Protein AF-Q7RC25-F1 (afdb_monomer_lite)

Sequence (190 aa):
MDIDIKVISKFYDAFNNLCKMYNELSKVKSKSEEYLKYVNNFVDNYNALFNDTNANLFKQVLSAASYDYNYIKNRSNVESIRKDFPELITEKKIQISLSSDRTQTLSSSDIPVSGSKDKISTSETDVSDSDSTSPNSSILNKLLSIPLTFFATIILLGIAYKCSLFEFRKQSQKQYLREKIKNIKKRMNH

Secondary structure (DSSP, 8-state):
----HHHHHHHHHHHHHHHHHHHTGGGTTT-HHHHHHHHHHHHHHHHHHHHH---HHHHHHHHHHHHHHHHHHHH-S-HHHHHHSPPPP-GGGTTSSS--------------------------------------TTHHHHHHHHHHHHHHHHHHHHHHHHHHHHHHHHHHHHHHHHHHHHHHHHHT--

pLDDT: mean 70.94, std 24.36, range [20.33, 96.75]

Radius of gyration: 30.11 Å; chains: 1; bounding box: 48×82×99 Å

Structure (mmCIF, N/CA/C/O backbone):
data_AF-Q7RC25-F1
#
_entry.id   AF-Q7RC25-F1
#
loop_
_atom_site.group_PDB
_atom_site.id
_atom_site.type_symbol
_atom_site.label_atom_id
_atom_site.label_alt_id
_atom_site.label_comp_id
_atom_site.label_asym_id
_atom_site.label_entity_id
_atom_site.label_seq_id
_atom_site.pdbx_PDB_ins_code
_atom_site.Cartn_x
_atom_site.Cartn_y
_atom_site.Cartn_z
_atom_site.occupancy
_atom_site.B_iso_or_equiv
_atom_site.auth_seq_id
_atom_site.auth_comp_id
_atom_site.auth_asym_id
_atom_site.auth_atom_id
_atom_site.pdbx_PDB_model_num
ATOM 1 N N . MET A 1 1 ? 17.026 -5.934 -13.585 1.00 56.91 1 MET A N 1
ATOM 2 C CA . MET A 1 1 ? 15.766 -6.533 -13.111 1.00 56.91 1 MET A CA 1
ATOM 3 C C . MET A 1 1 ? 14.655 -5.774 -13.795 1.00 56.91 1 MET A C 1
ATOM 5 O O . MET A 1 1 ? 14.622 -4.560 -13.635 1.00 56.91 1 MET A O 1
ATOM 9 N N . ASP A 1 2 ? 13.847 -6.452 -14.600 1.00 63.53 2 ASP A N 1
ATOM 10 C CA . ASP A 1 2 ? 12.629 -5.859 -15.150 1.00 63.53 2 ASP A CA 1
ATOM 11 C C . ASP A 1 2 ? 11.464 -6.171 -14.200 1.00 63.53 2 ASP A C 1
ATOM 13 O O . ASP A 1 2 ? 11.478 -7.211 -13.534 1.00 63.53 2 ASP A O 1
ATOM 17 N N . ILE A 1 3 ? 10.522 -5.244 -14.061 1.00 74.94 3 ILE A N 1
ATOM 18 C CA . ILE A 1 3 ? 9.415 -5.318 -13.098 1.00 74.94 3 ILE A CA 1
ATOM 19 C C . ILE A 1 3 ? 8.165 -4.834 -13.828 1.00 74.94 3 ILE A C 1
ATOM 21 O O . ILE A 1 3 ? 8.142 -3.697 -14.297 1.00 74.94 3 ILE A O 1
ATOM 25 N N . ASP A 1 4 ? 7.123 -5.671 -13.897 1.00 81.75 4 ASP A N 1
ATOM 26 C CA . ASP A 1 4 ? 5.856 -5.284 -14.527 1.00 81.75 4 ASP A CA 1
ATOM 27 C C . ASP A 1 4 ? 5.323 -3.998 -13.874 1.00 81.75 4 ASP A C 1
ATOM 29 O O . ASP A 1 4 ? 5.161 -3.904 -12.653 1.00 81.75 4 ASP A O 1
ATOM 33 N N . ILE A 1 5 ? 5.024 -3.001 -14.707 1.00 85.50 5 ILE A N 1
ATOM 34 C CA . ILE A 1 5 ? 4.431 -1.725 -14.307 1.00 85.50 5 ILE A CA 1
ATOM 35 C C . ILE A 1 5 ? 3.140 -1.906 -13.488 1.00 85.50 5 ILE A C 1
ATOM 37 O O . ILE A 1 5 ? 2.850 -1.080 -12.625 1.00 85.50 5 ILE A O 1
ATOM 41 N N . LYS A 1 6 ? 2.406 -3.013 -13.673 1.00 85.88 6 LYS A N 1
ATOM 42 C CA . LYS A 1 6 ? 1.248 -3.390 -12.845 1.00 85.88 6 LYS A CA 1
ATOM 43 C C . LYS A 1 6 ? 1.638 -3.699 -11.397 1.00 85.88 6 LYS A C 1
ATOM 45 O O . LYS A 1 6 ? 0.943 -3.262 -10.484 1.00 85.88 6 LYS A O 1
ATOM 50 N N . VAL A 1 7 ? 2.750 -4.407 -11.181 1.00 84.69 7 VAL A N 1
ATOM 51 C CA . VAL A 1 7 ? 3.297 -4.698 -9.841 1.00 84.69 7 VAL A CA 1
ATOM 52 C C . VAL A 1 7 ? 3.785 -3.401 -9.193 1.00 84.69 7 VAL A C 1
ATOM 54 O O . VAL A 1 7 ? 3.506 -3.160 -8.021 1.00 84.69 7 VAL A O 1
ATOM 57 N N . ILE A 1 8 ? 4.423 -2.511 -9.965 1.00 85.25 8 ILE A N 1
ATOM 58 C CA . ILE A 1 8 ? 4.818 -1.176 -9.484 1.00 85.25 8 ILE A CA 1
ATOM 59 C C . ILE A 1 8 ? 3.587 -0.343 -9.083 1.00 85.25 8 ILE A C 1
ATOM 61 O O . ILE A 1 8 ? 3.615 0.287 -8.027 1.00 85.25 8 ILE A O 1
ATOM 65 N N . SER A 1 9 ? 2.503 -0.365 -9.871 1.00 88.06 9 SER A N 1
ATOM 66 C CA . SER A 1 9 ? 1.259 0.350 -9.543 1.00 88.06 9 SER A CA 1
ATOM 67 C C . SER A 1 9 ? 0.625 -0.189 -8.263 1.00 88.06 9 SER A C 1
ATOM 69 O O . SER A 1 9 ? 0.477 0.571 -7.313 1.00 88.06 9 SER A O 1
ATOM 71 N N . LYS A 1 10 ? 0.363 -1.506 -8.180 1.00 89.81 10 LYS A N 1
ATOM 72 C CA . LYS A 1 10 ? -0.172 -2.153 -6.965 1.00 89.81 10 LYS A CA 1
ATOM 73 C C . LYS A 1 10 ? 0.666 -1.817 -5.725 1.00 89.81 10 LYS A C 1
ATOM 75 O O . LYS A 1 10 ? 0.115 -1.554 -4.658 1.00 89.81 10 LYS A O 1
ATOM 80 N N . PHE A 1 11 ? 1.997 -1.803 -5.856 1.00 88.88 11 PHE A N 1
ATOM 81 C CA . PHE A 1 11 ? 2.897 -1.431 -4.764 1.00 88.88 11 PHE A CA 1
ATOM 82 C C . PHE A 1 11 ? 2.773 0.044 -4.368 1.00 88.88 11 PHE A C 1
ATOM 84 O O . PHE A 1 11 ? 2.707 0.345 -3.177 1.00 88.88 11 PHE A O 1
ATOM 91 N N . TYR A 1 12 ? 2.700 0.957 -5.338 1.00 90.06 12 TYR A N 1
ATOM 92 C CA . TYR A 1 12 ? 2.463 2.374 -5.068 1.00 90.06 12 TYR A CA 1
ATOM 93 C C . TYR A 1 12 ? 1.109 2.600 -4.383 1.00 90.06 12 TYR A C 1
ATOM 95 O O . TYR A 1 12 ? 1.037 3.350 -3.410 1.00 90.06 12 TYR A O 1
ATOM 103 N N . ASP A 1 13 ? 0.058 1.910 -4.826 1.00 93.81 13 ASP A N 1
ATOM 104 C CA . ASP A 1 13 ? -1.278 1.990 -4.237 1.00 93.81 13 ASP A CA 1
ATOM 105 C C . ASP A 1 13 ? -1.305 1.439 -2.801 1.00 93.81 13 ASP A C 1
ATOM 107 O O . ASP A 1 13 ? -1.841 2.099 -1.905 1.00 93.81 13 ASP A O 1
ATOM 111 N N . ALA A 1 14 ? -0.650 0.304 -2.530 1.00 93.69 14 ALA A N 1
ATOM 112 C CA . ALA A 1 14 ? -0.450 -0.192 -1.165 1.00 93.69 14 ALA A CA 1
ATOM 113 C C . ALA A 1 14 ? 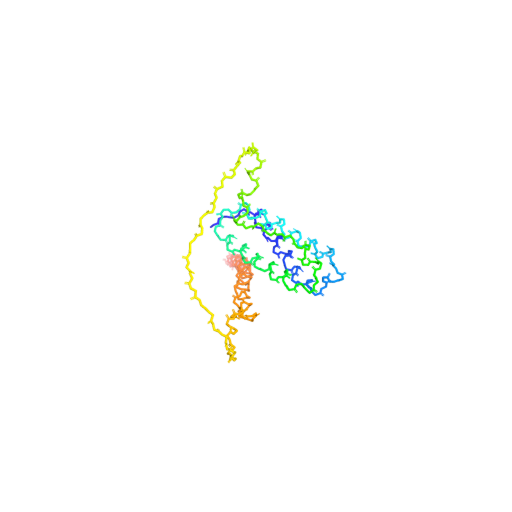0.304 0.837 -0.300 1.00 93.69 14 ALA A C 1
ATOM 115 O O . ALA A 1 14 ? -0.206 1.282 0.729 1.00 93.69 14 ALA A O 1
ATOM 116 N N . PHE A 1 15 ? 1.486 1.280 -0.738 1.00 92.00 15 PHE A N 1
ATOM 117 C CA . PHE A 1 15 ? 2.330 2.225 0.000 1.00 92.00 15 PHE A CA 1
ATOM 118 C C . PHE A 1 15 ? 1.615 3.557 0.292 1.00 92.00 15 PHE A C 1
ATOM 120 O O . PHE A 1 15 ? 1.671 4.063 1.410 1.00 92.00 15 PHE A O 1
ATOM 127 N N . ASN A 1 16 ? 0.860 4.090 -0.671 1.00 92.50 16 ASN A N 1
ATOM 128 C CA . ASN A 1 16 ? 0.055 5.303 -0.514 1.00 92.50 16 ASN A CA 1
ATOM 129 C C . ASN A 1 16 ? -1.030 5.144 0.570 1.00 92.50 16 ASN A C 1
ATOM 131 O O . ASN A 1 16 ? -1.232 6.046 1.384 1.00 92.50 16 ASN A O 1
ATOM 135 N N . ASN A 1 17 ? -1.707 3.990 0.633 1.00 96.56 17 ASN A N 1
ATOM 136 C CA . ASN A 1 17 ? -2.660 3.710 1.711 1.00 96.56 17 ASN A CA 1
ATOM 137 C C . ASN A 1 17 ? -1.954 3.546 3.073 1.00 96.56 17 ASN A C 1
ATOM 139 O O . ASN A 1 17 ? -2.435 4.102 4.059 1.00 96.56 17 ASN A O 1
ATOM 143 N N . LEU A 1 18 ? -0.774 2.913 3.128 1.00 94.25 18 LEU A N 1
ATOM 144 C CA . LEU A 1 18 ? 0.040 2.810 4.351 1.00 94.25 18 LEU A CA 1
ATOM 145 C C . LEU A 1 18 ? 0.476 4.193 4.882 1.00 94.25 18 LEU A C 1
ATOM 147 O O . LEU A 1 18 ? 0.379 4.463 6.080 1.00 94.25 18 LEU A O 1
ATOM 151 N N . CYS A 1 19 ? 0.874 5.117 4.000 1.00 91.56 19 CYS A N 1
ATOM 152 C CA . CYS A 1 19 ? 1.172 6.502 4.381 1.00 91.56 19 CYS A CA 1
ATOM 153 C C . CYS A 1 19 ? -0.061 7.238 4.935 1.00 91.56 19 CYS A C 1
ATOM 155 O O . CYS A 1 19 ? 0.058 7.986 5.906 1.00 91.56 19 CYS A O 1
ATOM 157 N N . LYS A 1 20 ? -1.257 7.014 4.371 1.00 94.31 20 LYS A N 1
ATOM 158 C CA . LYS A 1 20 ? -2.511 7.575 4.912 1.00 94.31 20 LYS A CA 1
ATOM 159 C C . LYS A 1 20 ? -2.857 6.981 6.277 1.00 94.31 20 LYS A C 1
ATOM 161 O O . LYS A 1 20 ? -3.229 7.731 7.175 1.00 94.31 20 LYS A O 1
ATOM 166 N N . MET A 1 21 ? -2.659 5.674 6.464 1.00 93.75 21 MET A N 1
ATOM 167 C CA . MET A 1 21 ? -2.823 5.007 7.760 1.00 93.75 21 MET A CA 1
ATOM 168 C C . MET A 1 21 ? -1.894 5.582 8.840 1.00 93.75 21 MET A C 1
ATOM 170 O O . MET A 1 21 ? -2.313 5.690 9.991 1.00 93.75 21 MET A O 1
ATOM 174 N N . TYR A 1 22 ? -0.671 5.996 8.490 1.00 90.25 22 TYR A N 1
ATOM 175 C CA . TYR A 1 22 ? 0.214 6.738 9.396 1.00 90.25 22 TYR A CA 1
ATOM 176 C C . TYR A 1 22 ? -0.302 8.162 9.683 1.00 90.25 22 TYR A C 1
ATOM 178 O O . TYR A 1 22 ? -0.429 8.549 10.845 1.00 90.25 22 TYR A O 1
ATOM 186 N N . ASN A 1 23 ? -0.630 8.936 8.643 1.00 89.06 23 ASN A N 1
ATOM 187 C CA . ASN A 1 23 ? -1.008 10.354 8.761 1.00 89.06 23 ASN A CA 1
ATOM 188 C C . ASN A 1 23 ? -2.353 10.582 9.482 1.00 89.06 23 ASN A C 1
ATOM 190 O O . ASN A 1 23 ? -2.525 11.569 10.202 1.00 89.06 23 ASN A O 1
ATOM 194 N N . GLU A 1 24 ? -3.310 9.668 9.308 1.00 91.25 24 GLU A N 1
ATOM 195 C CA . GLU A 1 24 ? -4.638 9.735 9.925 1.00 91.25 24 GLU A CA 1
ATOM 196 C C . GLU A 1 24 ? -4.742 8.932 11.237 1.00 91.25 24 GLU A C 1
ATOM 198 O O . GLU A 1 24 ? -5.802 8.934 11.861 1.00 91.25 24 GLU A O 1
ATOM 203 N N . LEU A 1 25 ? -3.652 8.308 11.718 1.00 89.62 25 LEU A N 1
ATOM 204 C CA . LEU A 1 25 ? -3.634 7.498 12.953 1.00 89.62 25 LEU A CA 1
ATOM 205 C C . LEU A 1 25 ? -4.147 8.270 14.185 1.00 89.62 25 LEU A C 1
ATOM 207 O O . LEU A 1 25 ? -4.826 7.712 15.043 1.00 89.62 25 LEU A O 1
ATOM 211 N N . SER A 1 26 ? -3.876 9.576 14.255 1.00 86.69 26 SER A N 1
ATOM 212 C CA . SER A 1 26 ? -4.370 10.462 15.320 1.00 86.69 26 SER A CA 1
ATOM 213 C C . SER A 1 26 ? -5.866 10.790 15.221 1.00 86.69 26 SER A C 1
ATOM 215 O O . SER A 1 26 ? -6.461 11.210 16.213 1.00 86.69 26 SER A O 1
ATOM 217 N N . LYS A 1 27 ? -6.486 10.590 14.050 1.00 88.88 27 LYS A N 1
ATOM 218 C CA . LYS A 1 27 ? -7.896 10.910 13.759 1.00 88.88 27 LYS A CA 1
ATOM 219 C C . LYS A 1 27 ? -8.800 9.673 13.686 1.00 88.88 27 LYS A C 1
ATOM 221 O O . LYS A 1 27 ? -10.009 9.819 13.534 1.00 88.88 27 LYS A O 1
ATOM 226 N N . VAL A 1 28 ? -8.252 8.468 13.876 1.00 88.69 28 VAL A N 1
ATOM 227 C CA . VAL A 1 28 ? -8.968 7.171 13.870 1.00 88.69 28 VAL A CA 1
ATOM 228 C C . VAL A 1 28 ? -10.288 7.197 14.650 1.00 88.69 28 VAL A C 1
ATOM 230 O O . VAL A 1 28 ? -11.287 6.664 14.177 1.00 88.69 28 VAL A O 1
ATOM 233 N N . LYS A 1 29 ? -10.326 7.851 15.821 1.00 85.69 29 LYS A N 1
ATOM 234 C CA . LYS A 1 29 ? -11.528 7.917 16.673 1.00 85.69 29 LYS A CA 1
ATOM 235 C C . LYS A 1 29 ? -12.691 8.718 16.058 1.00 85.69 29 LYS A C 1
ATOM 237 O O . LYS A 1 29 ? -13.833 8.466 16.423 1.00 85.69 29 LYS A O 1
ATOM 242 N N . SER A 1 30 ? -12.423 9.673 15.164 1.00 88.69 30 SER A N 1
ATOM 243 C CA . SER A 1 30 ? -13.441 10.515 14.509 1.00 88.69 30 SER A CA 1
ATOM 244 C C . SER A 1 30 ? -13.604 10.252 13.007 1.00 88.69 30 SER A C 1
ATOM 246 O O . SER A 1 30 ? -14.530 10.783 12.402 1.00 88.69 30 SER A O 1
ATOM 248 N N . LYS A 1 31 ? -12.726 9.438 12.408 1.00 90.75 31 LYS A N 1
ATOM 249 C CA . LYS A 1 31 ? -12.704 9.086 10.977 1.00 90.75 31 LYS A CA 1
ATOM 250 C C . LYS A 1 31 ? -12.547 7.574 10.744 1.00 90.75 31 LYS A C 1
ATOM 252 O O . LYS A 1 31 ? -11.855 7.152 9.821 1.00 90.75 31 LYS A O 1
ATOM 257 N N . SER A 1 32 ? -13.158 6.748 11.590 1.00 89.75 32 SER A N 1
ATOM 258 C CA . SER A 1 32 ? -13.018 5.282 11.575 1.00 89.75 32 SER A CA 1
ATOM 259 C C . SER A 1 32 ? -13.287 4.646 10.206 1.00 89.75 32 SER A C 1
ATOM 261 O O . SER A 1 32 ? -12.477 3.854 9.738 1.00 89.75 32 SER A O 1
ATOM 263 N N . GLU A 1 33 ? -14.380 5.017 9.537 1.00 91.69 33 GLU A N 1
ATOM 264 C CA . GLU A 1 33 ? -14.771 4.463 8.230 1.00 91.69 33 GLU A CA 1
ATOM 265 C C . GLU A 1 33 ? -13.776 4.819 7.112 1.00 91.69 33 GLU A C 1
ATOM 267 O O . GLU A 1 33 ? -13.338 3.955 6.351 1.00 91.69 33 GLU A O 1
ATOM 272 N N . GLU A 1 34 ? -13.369 6.090 7.039 1.00 94.19 34 GLU A N 1
ATOM 273 C CA . GLU A 1 34 ? -12.357 6.572 6.089 1.00 94.19 34 GLU A CA 1
ATOM 274 C C . GLU A 1 34 ? -11.006 5.885 6.334 1.00 94.19 34 GLU A C 1
ATOM 276 O O . GLU A 1 34 ? -10.320 5.492 5.390 1.00 94.19 34 GLU A O 1
ATOM 281 N N . TYR A 1 35 ? -10.659 5.676 7.605 1.00 94.06 35 TYR A N 1
ATOM 282 C CA . TYR A 1 35 ? -9.438 4.997 8.009 1.00 94.06 35 TYR A CA 1
ATOM 283 C C . TYR A 1 35 ? -9.446 3.508 7.636 1.00 94.06 35 TYR A C 1
ATOM 285 O O . TYR A 1 35 ? -8.495 3.024 7.020 1.00 94.06 35 TYR A O 1
ATOM 293 N N . LEU A 1 36 ? -10.530 2.785 7.938 1.00 94.81 36 LEU A N 1
ATOM 294 C CA . LEU A 1 36 ? -10.685 1.370 7.582 1.00 94.81 36 LEU A CA 1
ATOM 295 C C . LEU A 1 36 ? -10.706 1.152 6.063 1.00 94.81 36 LEU A C 1
ATOM 297 O O . LEU A 1 36 ? -10.209 0.134 5.583 1.00 94.81 36 LEU A O 1
ATOM 301 N N . LYS A 1 37 ? -11.166 2.136 5.279 1.00 96.50 37 LYS A N 1
ATOM 302 C CA . LYS A 1 37 ? -11.011 2.114 3.819 1.00 96.50 37 LYS A CA 1
ATOM 303 C C . LYS A 1 37 ? -9.537 2.092 3.392 1.00 96.50 37 LYS A C 1
ATOM 305 O O . LYS A 1 37 ? -9.197 1.360 2.468 1.00 96.50 37 LYS A O 1
ATOM 310 N N . TYR A 1 38 ? -8.651 2.835 4.062 1.00 96.19 38 TYR A N 1
ATOM 311 C CA . TYR A 1 38 ? -7.206 2.763 3.795 1.00 96.19 38 TYR A CA 1
ATOM 312 C C . TYR A 1 38 ? -6.596 1.432 4.256 1.00 96.19 38 TYR A C 1
ATOM 314 O O . TYR A 1 38 ? -5.787 0.863 3.526 1.00 96.19 38 TYR A O 1
ATOM 322 N N . VAL A 1 39 ? -7.028 0.904 5.408 1.00 95.75 39 VAL A N 1
ATOM 323 C CA . VAL A 1 39 ? -6.613 -0.415 5.927 1.00 95.75 39 VAL A CA 1
ATOM 324 C C . VAL A 1 39 ? -6.940 -1.530 4.928 1.00 95.75 39 VAL A C 1
ATOM 326 O O . VAL A 1 39 ? -6.050 -2.286 4.544 1.00 95.75 39 VAL A O 1
ATOM 329 N N . ASN A 1 40 ? -8.181 -1.598 4.442 1.00 96.56 40 ASN A N 1
ATOM 330 C CA . ASN A 1 40 ? -8.611 -2.646 3.513 1.00 96.56 40 ASN A CA 1
ATOM 331 C C . ASN A 1 40 ? -7.928 -2.502 2.142 1.00 96.56 40 ASN A C 1
ATOM 333 O O . ASN A 1 40 ? -7.337 -3.462 1.653 1.00 96.56 40 ASN A O 1
ATOM 337 N N . ASN A 1 41 ? -7.869 -1.283 1.585 1.00 96.75 41 ASN A N 1
ATOM 338 C CA . ASN A 1 41 ? -7.128 -1.015 0.346 1.00 96.75 41 ASN A CA 1
ATOM 339 C C . ASN A 1 41 ? -5.645 -1.429 0.434 1.00 96.75 41 ASN A C 1
ATOM 341 O O . ASN A 1 41 ? -5.065 -1.845 -0.573 1.00 96.75 41 ASN A O 1
ATOM 345 N N . PHE A 1 42 ? -5.006 -1.275 1.602 1.00 96.25 42 PHE A N 1
ATOM 346 C CA . PHE A 1 42 ? -3.642 -1.755 1.822 1.00 96.25 42 PHE A CA 1
ATOM 347 C C . PHE A 1 42 ? -3.584 -3.285 1.778 1.00 96.25 42 PHE A C 1
ATOM 349 O O . PHE A 1 42 ? -2.776 -3.832 1.031 1.00 96.25 42 PHE A O 1
ATOM 356 N N . VAL A 1 43 ? -4.450 -3.963 2.540 1.00 95.38 43 VAL A N 1
ATOM 357 C CA . VAL A 1 43 ? -4.506 -5.432 2.641 1.00 95.38 43 VAL A CA 1
ATOM 358 C C . VAL A 1 43 ? -4.740 -6.080 1.274 1.00 95.38 43 VAL A C 1
ATOM 360 O O . VAL A 1 43 ? -4.016 -7.008 0.915 1.00 95.38 43 VAL A O 1
ATOM 363 N N . ASP A 1 44 ? -5.687 -5.570 0.484 1.00 93.81 44 ASP A N 1
ATOM 364 C CA . ASP A 1 44 ? -6.027 -6.125 -0.832 1.00 93.81 44 ASP A CA 1
ATOM 365 C C . ASP A 1 44 ? -4.846 -6.036 -1.811 1.00 93.81 44 ASP A C 1
ATOM 367 O O . ASP A 1 44 ? -4.465 -7.029 -2.439 1.00 93.81 44 ASP A O 1
ATOM 371 N N . ASN A 1 45 ? -4.205 -4.865 -1.897 1.00 92.69 45 ASN A N 1
ATOM 372 C CA . ASN A 1 45 ? -3.034 -4.677 -2.755 1.00 92.69 45 ASN A CA 1
ATOM 373 C C . ASN A 1 45 ? -1.813 -5.457 -2.242 1.00 92.69 45 ASN A C 1
ATOM 375 O O . ASN A 1 45 ? -1.096 -6.052 -3.045 1.00 92.69 45 ASN A O 1
ATOM 379 N N . TYR A 1 46 ? -1.597 -5.513 -0.924 1.00 92.00 46 TYR A N 1
ATOM 380 C CA . TYR A 1 46 ? -0.533 -6.307 -0.305 1.00 92.00 46 TYR A CA 1
ATOM 381 C C . TYR A 1 46 ? -0.684 -7.799 -0.633 1.00 92.00 46 TYR A C 1
ATOM 383 O O . TYR A 1 46 ? 0.265 -8.427 -1.100 1.00 92.00 46 TYR A O 1
ATOM 391 N N . ASN A 1 47 ? -1.879 -8.361 -0.442 1.00 90.75 47 ASN A N 1
ATOM 392 C CA . ASN A 1 47 ? -2.156 -9.776 -0.692 1.00 90.75 47 ASN A CA 1
ATOM 393 C C . ASN A 1 47 ? -2.032 -10.120 -2.187 1.00 90.75 47 ASN A C 1
ATOM 395 O O . ASN A 1 47 ? -1.499 -11.174 -2.535 1.00 90.75 47 ASN A O 1
ATOM 399 N N . ALA A 1 48 ? -2.445 -9.212 -3.079 1.00 88.81 48 ALA A N 1
ATOM 400 C CA . ALA A 1 48 ? -2.227 -9.363 -4.515 1.00 88.81 48 ALA A CA 1
ATOM 401 C C . ALA A 1 48 ? -0.728 -9.370 -4.879 1.00 88.81 48 ALA A C 1
ATOM 403 O O . ALA A 1 48 ? -0.282 -10.242 -5.620 1.00 88.81 48 ALA A O 1
ATOM 404 N N . LEU A 1 49 ? 0.066 -8.446 -4.325 1.00 87.56 49 LEU A N 1
ATOM 405 C CA . LEU A 1 49 ? 1.521 -8.396 -4.530 1.00 87.56 49 LEU A CA 1
ATOM 406 C C . LEU A 1 49 ? 2.231 -9.640 -3.985 1.00 87.56 49 LEU A C 1
ATOM 408 O O . LEU A 1 49 ? 3.152 -10.144 -4.628 1.00 87.56 49 LEU A O 1
ATOM 412 N N . PHE A 1 50 ? 1.808 -10.131 -2.819 1.00 84.06 50 PHE A N 1
ATOM 413 C CA . PHE A 1 50 ? 2.372 -11.315 -2.173 1.00 84.06 50 PHE A CA 1
ATOM 414 C C . PHE A 1 50 ? 2.216 -12.571 -3.045 1.00 84.06 50 PHE A C 1
ATOM 416 O O . PHE A 1 50 ? 3.161 -13.348 -3.167 1.00 84.06 50 PHE A O 1
ATOM 423 N N . ASN A 1 51 ? 1.058 -12.732 -3.693 1.00 79.12 51 ASN A N 1
ATOM 424 C CA . ASN A 1 51 ? 0.779 -13.865 -4.578 1.00 79.12 51 ASN A CA 1
ATOM 425 C C . ASN A 1 51 ? 1.425 -13.717 -5.970 1.00 79.12 51 ASN A C 1
ATOM 427 O O . ASN A 1 51 ? 1.913 -14.702 -6.519 1.00 79.12 51 ASN A O 1
ATOM 431 N N . ASP A 1 52 ? 1.462 -12.505 -6.536 1.00 73.94 52 ASP A N 1
ATOM 432 C CA . ASP A 1 52 ? 2.036 -12.260 -7.870 1.00 73.94 52 ASP A CA 1
ATOM 433 C C . ASP A 1 52 ? 3.577 -12.382 -7.897 1.00 73.94 52 ASP A C 1
ATOM 435 O O . ASP A 1 52 ? 4.167 -12.669 -8.944 1.00 73.94 52 ASP A O 1
ATOM 439 N N . THR A 1 53 ? 4.264 -12.107 -6.778 1.00 65.38 53 THR A N 1
ATOM 440 C CA . THR A 1 53 ? 5.676 -11.691 -6.832 1.00 65.38 53 THR A CA 1
ATOM 441 C C . THR A 1 53 ? 6.676 -12.733 -6.32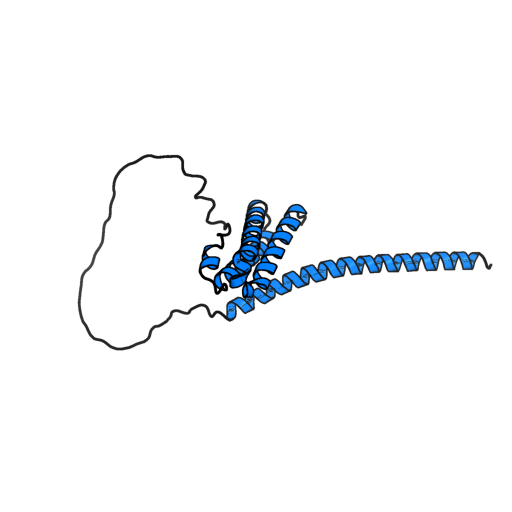4 1.00 65.38 53 THR A C 1
ATOM 443 O O . THR A 1 53 ? 7.181 -12.666 -5.204 1.00 65.38 53 THR A O 1
ATOM 446 N N . ASN A 1 54 ? 7.113 -13.612 -7.229 1.00 59.34 54 ASN A N 1
ATOM 447 C CA . ASN A 1 54 ? 8.228 -14.552 -7.011 1.00 59.34 54 ASN A CA 1
ATOM 448 C C . ASN A 1 54 ? 9.619 -13.889 -6.820 1.00 59.34 54 ASN A C 1
ATOM 450 O O . ASN A 1 54 ? 10.623 -14.582 -6.657 1.00 59.34 54 ASN A O 1
ATOM 454 N N . ALA A 1 55 ? 9.724 -12.556 -6.858 1.00 63.00 55 ALA A N 1
ATOM 455 C CA . ALA A 1 55 ? 10.998 -11.841 -6.821 1.00 63.00 55 ALA A CA 1
ATOM 456 C C . ALA A 1 55 ? 11.463 -11.490 -5.394 1.00 63.00 55 ALA A C 1
ATOM 458 O O . ALA A 1 55 ? 10.816 -10.722 -4.683 1.00 63.00 55 ALA A O 1
ATOM 459 N N . ASN A 1 56 ? 12.656 -11.968 -5.020 1.00 66.81 56 ASN A N 1
ATOM 460 C CA . ASN A 1 56 ? 13.243 -11.808 -3.680 1.00 66.81 56 ASN A CA 1
ATOM 461 C C . ASN A 1 56 ? 13.295 -10.343 -3.179 1.00 66.81 56 ASN A C 1
ATOM 463 O O . ASN A 1 56 ? 12.995 -10.072 -2.019 1.00 66.81 56 ASN A O 1
ATOM 467 N N . LEU A 1 57 ? 13.593 -9.382 -4.066 1.00 67.19 57 LEU A N 1
ATOM 468 C CA . LEU A 1 57 ? 13.622 -7.951 -3.725 1.00 67.19 57 LEU A CA 1
ATOM 469 C C . LEU A 1 57 ? 12.271 -7.457 -3.172 1.00 67.19 57 LEU A C 1
ATOM 471 O O . LEU A 1 57 ? 12.226 -6.734 -2.180 1.00 67.19 57 LEU A O 1
ATOM 475 N N . PHE A 1 58 ? 11.160 -7.880 -3.783 1.00 75.44 58 PHE A N 1
ATOM 476 C CA . PHE A 1 58 ? 9.823 -7.502 -3.329 1.00 75.44 58 PHE A CA 1
ATOM 477 C C . PHE A 1 58 ? 9.422 -8.212 -2.040 1.00 75.44 58 PHE A C 1
ATOM 479 O O . PHE A 1 58 ? 8.749 -7.588 -1.227 1.00 75.44 58 PHE A O 1
ATOM 486 N N . LYS A 1 59 ? 9.878 -9.449 -1.785 1.00 78.56 59 LYS A N 1
ATOM 487 C CA . LYS A 1 59 ? 9.671 -10.091 -0.474 1.00 78.56 59 LYS A CA 1
ATOM 488 C C . LYS A 1 59 ? 10.263 -9.251 0.663 1.00 78.56 59 LYS A C 1
ATOM 490 O O . LYS A 1 59 ? 9.616 -9.089 1.694 1.00 78.56 59 LYS A O 1
ATOM 495 N N . GLN A 1 60 ? 11.440 -8.652 0.463 1.00 80.38 60 GLN A N 1
ATOM 496 C CA . GLN A 1 60 ? 12.052 -7.761 1.457 1.00 80.38 60 GLN A CA 1
ATOM 497 C C . GLN A 1 60 ? 11.240 -6.468 1.667 1.00 80.38 60 GLN A C 1
ATOM 499 O O . GLN A 1 60 ? 11.010 -6.067 2.808 1.00 80.38 60 GLN A O 1
ATOM 504 N N . VAL A 1 61 ? 10.762 -5.841 0.587 1.00 84.25 61 VAL A N 1
ATOM 505 C CA . VAL A 1 61 ? 9.953 -4.608 0.654 1.00 84.25 61 VAL A CA 1
ATOM 506 C C . VAL A 1 61 ? 8.563 -4.865 1.261 1.00 84.25 61 VAL A C 1
ATOM 508 O O . VAL A 1 61 ? 8.105 -4.086 2.097 1.00 84.25 61 VAL A O 1
ATOM 511 N N . LEU A 1 62 ? 7.914 -5.980 0.911 1.00 86.44 62 LEU A N 1
ATOM 512 C CA . LEU A 1 62 ? 6.648 -6.414 1.512 1.00 86.44 62 LEU A CA 1
ATOM 513 C C . LEU A 1 62 ? 6.823 -6.761 2.997 1.00 86.44 62 LEU A C 1
ATOM 515 O O . LEU A 1 62 ? 5.981 -6.383 3.803 1.00 86.44 62 LEU A O 1
ATOM 519 N N . SER A 1 63 ? 7.933 -7.392 3.391 1.00 85.06 63 SER A N 1
ATOM 520 C CA . SER A 1 63 ? 8.242 -7.650 4.805 1.00 85.06 63 SER A CA 1
ATOM 521 C C . SER A 1 63 ? 8.304 -6.352 5.628 1.00 85.06 63 SER A C 1
ATOM 523 O O . SER A 1 63 ? 7.679 -6.264 6.686 1.00 85.06 63 SER A O 1
ATOM 525 N N . ALA A 1 64 ? 8.953 -5.303 5.105 1.00 88.06 64 ALA A N 1
ATOM 526 C CA . ALA A 1 64 ? 8.965 -3.984 5.743 1.00 88.06 64 ALA A CA 1
ATOM 527 C C . ALA A 1 64 ? 7.554 -3.366 5.838 1.00 88.06 64 ALA A C 1
ATOM 529 O O . ALA A 1 64 ? 7.136 -2.961 6.922 1.00 88.06 64 ALA A O 1
ATOM 530 N N . ALA A 1 65 ? 6.780 -3.375 4.746 1.00 90.50 65 ALA A N 1
ATOM 531 C CA . ALA A 1 65 ? 5.407 -2.859 4.739 1.00 90.50 65 ALA A CA 1
ATOM 532 C C . ALA A 1 65 ? 4.465 -3.631 5.691 1.00 90.50 65 ALA A C 1
ATOM 534 O O . ALA A 1 65 ? 3.584 -3.039 6.313 1.00 90.50 65 ALA A O 1
ATOM 535 N N . SER A 1 66 ? 4.670 -4.943 5.838 1.00 91.62 66 SER A N 1
ATOM 536 C CA . SER A 1 66 ? 3.955 -5.800 6.789 1.00 91.62 66 SER A CA 1
ATOM 537 C C . SER A 1 66 ? 4.318 -5.469 8.239 1.00 91.62 66 SER A C 1
ATOM 539 O O . SER A 1 66 ? 3.431 -5.386 9.093 1.00 91.62 66 SER A O 1
ATOM 541 N N . TYR A 1 67 ? 5.597 -5.207 8.532 1.00 89.62 67 TYR A N 1
ATOM 542 C CA . TYR A 1 67 ? 6.003 -4.706 9.846 1.00 89.62 67 TYR A CA 1
ATOM 543 C C . TYR A 1 67 ? 5.334 -3.359 10.157 1.00 89.62 67 TYR A C 1
ATOM 545 O O . TYR A 1 67 ? 4.717 -3.224 11.213 1.00 89.62 67 TYR A O 1
ATOM 553 N N . ASP A 1 68 ? 5.400 -2.390 9.236 1.00 90.44 68 ASP A N 1
ATOM 554 C CA . ASP A 1 68 ? 4.782 -1.069 9.411 1.00 90.44 68 ASP A CA 1
ATOM 555 C C . ASP A 1 68 ? 3.270 -1.177 9.659 1.00 90.44 68 ASP A C 1
ATOM 557 O O . ASP A 1 68 ? 2.756 -0.578 10.602 1.00 90.44 68 ASP A O 1
ATOM 561 N N . TYR A 1 69 ? 2.557 -2.005 8.890 1.00 93.50 69 TYR A N 1
ATOM 562 C CA . TYR A 1 69 ? 1.131 -2.274 9.104 1.00 93.50 69 TYR A CA 1
ATOM 563 C C . TYR A 1 69 ? 0.836 -2.802 10.518 1.00 93.50 69 TYR A C 1
ATOM 565 O O . TYR A 1 69 ? -0.069 -2.305 11.194 1.00 93.50 69 TYR A O 1
ATOM 573 N N . ASN A 1 70 ? 1.619 -3.772 11.001 1.00 92.25 70 ASN A N 1
ATOM 574 C CA . ASN A 1 70 ? 1.460 -4.332 12.346 1.00 92.25 70 ASN A CA 1
ATOM 575 C C . ASN A 1 70 ? 1.845 -3.332 13.453 1.00 92.25 70 ASN A C 1
ATOM 577 O O . ASN A 1 70 ? 1.203 -3.296 14.505 1.00 92.25 70 ASN A O 1
ATOM 581 N N . TYR A 1 71 ? 2.841 -2.477 13.216 1.00 90.62 71 TYR A N 1
ATOM 582 C CA . TYR A 1 71 ? 3.202 -1.386 14.119 1.00 90.62 71 TYR A CA 1
ATOM 583 C C . TYR A 1 71 ? 2.079 -0.340 14.218 1.00 90.62 71 TYR A C 1
ATOM 585 O O . TYR A 1 71 ? 1.703 0.041 15.326 1.00 90.62 71 TYR A O 1
ATOM 593 N N . ILE A 1 72 ? 1.471 0.056 13.094 1.00 91.12 72 ILE A N 1
ATOM 594 C CA . ILE A 1 72 ? 0.292 0.938 13.070 1.00 91.12 72 ILE A CA 1
ATOM 595 C C . ILE A 1 72 ? -0.889 0.281 13.806 1.00 91.12 72 ILE A C 1
ATOM 597 O O . ILE A 1 72 ? -1.493 0.924 14.666 1.00 91.12 72 ILE A O 1
ATOM 601 N N . LYS A 1 73 ? -1.175 -1.005 13.538 1.00 91.81 73 LYS A N 1
ATOM 602 C CA . LYS A 1 73 ? -2.230 -1.788 14.215 1.00 91.81 73 LYS A CA 1
ATOM 603 C C . LYS A 1 73 ? -2.069 -1.741 15.736 1.00 91.81 73 LYS A C 1
ATOM 605 O O . LYS A 1 73 ? -3.016 -1.417 16.448 1.00 91.81 73 LYS A O 1
ATOM 610 N N . ASN A 1 74 ? -0.859 -1.996 16.230 1.00 88.38 74 ASN A N 1
ATOM 611 C CA . ASN A 1 74 ? -0.551 -1.998 17.663 1.00 88.38 74 ASN A CA 1
ATOM 612 C C . ASN A 1 74 ? -0.457 -0.591 18.282 1.00 88.38 74 ASN A C 1
ATOM 614 O O . ASN A 1 74 ? -0.598 -0.458 19.495 1.00 88.38 74 ASN A O 1
ATOM 618 N N . ARG A 1 75 ? -0.247 0.456 17.474 1.00 86.75 75 ARG A N 1
ATOM 619 C CA . ARG A 1 75 ? -0.213 1.865 17.908 1.00 86.75 75 ARG A CA 1
ATOM 620 C C . ARG A 1 75 ? -1.581 2.565 17.816 1.00 86.75 75 ARG A C 1
ATOM 622 O O . ARG A 1 75 ? -1.699 3.728 18.198 1.00 86.75 75 ARG A O 1
ATOM 629 N N . SER A 1 76 ? -2.622 1.875 17.345 1.00 82.75 76 SER A N 1
ATOM 630 C CA . SER A 1 76 ? -4.003 2.358 17.432 1.00 82.75 76 SER A CA 1
ATOM 631 C C . SER A 1 76 ? -4.480 2.361 18.886 1.00 82.75 76 SER A C 1
ATOM 633 O O . SER A 1 76 ? -4.698 1.310 19.484 1.00 82.75 76 SER A O 1
ATOM 635 N N . ASN A 1 77 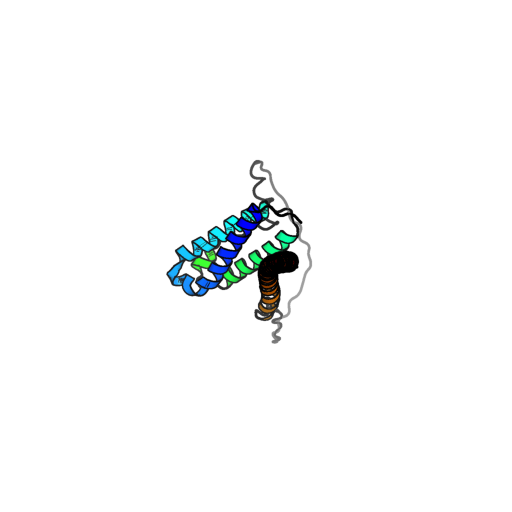? -4.741 3.551 19.431 1.00 76.44 77 ASN A N 1
ATOM 636 C CA . ASN A 1 77 ? -5.336 3.732 20.762 1.00 76.44 77 ASN A CA 1
ATOM 637 C C . ASN A 1 77 ? -6.835 3.341 20.826 1.00 76.44 77 ASN A C 1
ATOM 639 O O . ASN A 1 77 ? -7.499 3.624 21.824 1.00 76.44 77 ASN A O 1
ATOM 643 N N . VAL A 1 78 ? -7.405 2.765 19.758 1.00 84.81 78 VAL A N 1
ATOM 644 C CA . VAL A 1 78 ? -8.834 2.433 19.647 1.00 84.81 78 VAL A CA 1
ATOM 645 C C . VAL A 1 78 ? -9.003 0.928 19.432 1.00 84.81 78 VAL A C 1
ATOM 647 O O . VAL A 1 78 ? -8.747 0.401 18.350 1.00 84.81 78 VAL A O 1
ATOM 650 N N . GLU A 1 79 ? -9.457 0.243 20.483 1.00 85.38 79 GLU A N 1
ATOM 651 C CA . GLU A 1 79 ? -9.502 -1.224 20.570 1.00 85.38 79 GLU A CA 1
ATOM 652 C C . GLU A 1 79 ? -10.494 -1.893 19.604 1.00 85.38 79 GLU A C 1
ATOM 654 O O . GLU A 1 79 ? -10.248 -3.020 19.181 1.00 85.38 79 GLU A O 1
ATOM 659 N N . SER A 1 80 ? -11.591 -1.225 19.225 1.00 84.12 80 SER A N 1
ATOM 660 C CA . SER A 1 80 ? -12.490 -1.721 18.169 1.00 84.12 80 SER A CA 1
ATOM 661 C C . SER A 1 80 ? -11.766 -1.761 16.825 1.00 84.12 80 SER A C 1
ATOM 663 O O . SER A 1 80 ? -11.559 -2.833 16.269 1.00 84.12 80 SER A O 1
ATOM 665 N N . ILE A 1 81 ? -11.232 -0.615 16.396 1.00 87.69 81 ILE A N 1
ATOM 666 C CA . ILE A 1 81 ? -10.490 -0.477 15.137 1.00 87.69 81 ILE A CA 1
ATOM 667 C C . ILE A 1 81 ? -9.297 -1.442 15.074 1.00 87.69 81 ILE A C 1
ATOM 669 O O . ILE A 1 81 ? -9.008 -1.999 14.021 1.00 87.69 81 ILE A O 1
ATOM 673 N N . ARG A 1 82 ? -8.625 -1.717 16.202 1.00 88.81 82 ARG A N 1
ATOM 674 C CA . ARG A 1 82 ? -7.536 -2.709 16.264 1.00 88.81 82 ARG A CA 1
ATOM 675 C C . ARG A 1 82 ? -7.997 -4.145 15.951 1.00 88.81 82 ARG A C 1
ATOM 677 O O . ARG A 1 82 ? -7.193 -4.930 15.445 1.00 88.81 82 ARG A O 1
ATOM 684 N N . LYS A 1 83 ? -9.260 -4.491 16.226 1.00 89.50 83 LYS A N 1
ATOM 685 C CA . LYS A 1 83 ? -9.886 -5.778 15.857 1.00 89.50 83 LYS A CA 1
ATOM 686 C C . LYS A 1 83 ? -10.357 -5.787 14.405 1.00 89.50 83 LYS A C 1
ATOM 688 O O . LYS A 1 83 ? -10.229 -6.816 13.752 1.00 89.50 83 LYS A O 1
ATOM 693 N N . ASP A 1 84 ? -10.809 -4.641 13.902 1.00 92.50 84 ASP A N 1
ATOM 694 C CA . ASP A 1 84 ? -11.296 -4.473 12.528 1.00 92.50 84 ASP A CA 1
ATOM 695 C C . ASP A 1 84 ? -10.177 -4.552 11.463 1.00 92.50 84 ASP A C 1
ATOM 697 O O . ASP A 1 84 ? -10.461 -4.745 10.284 1.00 92.50 84 ASP A O 1
ATOM 701 N N . PHE A 1 85 ? -8.897 -4.436 11.849 1.00 92.88 85 PHE A N 1
ATOM 702 C CA . PHE A 1 85 ? -7.747 -4.650 10.954 1.00 92.88 85 PHE A CA 1
ATOM 703 C C . PHE A 1 85 ? -7.635 -6.123 10.505 1.00 92.88 85 PHE A C 1
ATOM 705 O O . PHE A 1 85 ? -7.313 -6.973 11.350 1.00 92.88 85 PHE A O 1
ATOM 712 N N . PRO A 1 86 ? -7.723 -6.436 9.196 1.00 93.88 86 PRO A N 1
ATOM 713 C CA . PRO A 1 86 ? -7.504 -7.787 8.681 1.00 93.88 86 PRO A CA 1
ATOM 714 C C . PRO A 1 86 ? -6.103 -8.350 8.973 1.00 93.88 86 PRO A C 1
ATOM 716 O O . PRO A 1 86 ? -5.161 -7.622 9.317 1.00 93.88 86 PRO A O 1
ATOM 719 N N . GLU A 1 87 ? -5.956 -9.664 8.797 1.00 91.44 87 GLU A N 1
ATOM 720 C CA . GLU A 1 87 ? -4.655 -10.338 8.756 1.00 91.44 87 GLU A CA 1
ATOM 721 C C . GLU A 1 87 ? -4.026 -10.225 7.359 1.00 91.44 87 GLU A C 1
ATOM 723 O O . GLU A 1 87 ? -4.697 -10.435 6.348 1.00 91.44 87 GLU A O 1
ATOM 728 N N . LEU A 1 88 ? -2.721 -9.951 7.303 1.00 90.88 88 LEU A N 1
ATOM 729 C CA . LEU A 1 88 ? -1.946 -10.039 6.065 1.00 90.88 88 LEU A CA 1
ATOM 730 C C . LEU A 1 88 ? -1.576 -11.494 5.770 1.00 90.88 88 LEU A C 1
ATOM 732 O O . LEU A 1 88 ? -1.254 -12.257 6.688 1.00 90.88 88 LEU A O 1
ATOM 736 N N . ILE A 1 89 ? -1.546 -11.871 4.490 1.00 84.50 89 ILE A N 1
ATOM 737 C CA . ILE A 1 89 ? -1.011 -13.177 4.098 1.00 84.50 89 ILE A CA 1
ATOM 738 C C . ILE A 1 89 ? 0.491 -13.222 4.420 1.00 84.50 89 ILE A C 1
ATOM 740 O O . ILE A 1 89 ? 1.268 -12.324 4.092 1.00 84.50 89 ILE A O 1
ATOM 744 N N . THR A 1 90 ? 0.894 -14.306 5.075 1.00 72.50 90 THR A N 1
ATOM 745 C CA . THR A 1 90 ? 2.288 -14.695 5.306 1.00 72.50 90 THR A CA 1
ATOM 746 C C . THR A 1 90 ? 2.438 -16.175 4.955 1.00 72.50 90 THR A C 1
ATOM 748 O O . THR A 1 90 ? 1.451 -16.916 4.940 1.00 72.50 90 THR A O 1
ATOM 751 N N . GLU A 1 91 ? 3.664 -16.627 4.667 1.00 64.06 91 GLU A N 1
ATOM 752 C CA . GLU A 1 91 ? 3.938 -17.949 4.063 1.00 64.06 91 GLU A CA 1
ATOM 753 C C . GLU A 1 91 ? 3.385 -19.146 4.871 1.00 64.06 91 GLU A C 1
ATOM 755 O O . GLU A 1 91 ? 3.188 -20.229 4.325 1.00 64.06 91 GLU A O 1
ATOM 760 N N . LYS A 1 92 ? 3.045 -18.949 6.153 1.00 50.03 92 LYS A N 1
ATOM 761 C CA . LYS A 1 92 ? 2.512 -19.980 7.056 1.00 50.03 92 LYS A CA 1
ATOM 762 C C . LYS A 1 92 ? 1.048 -20.395 6.792 1.00 50.03 92 LYS A C 1
ATOM 764 O O . LYS A 1 92 ? 0.649 -21.450 7.276 1.00 50.03 92 LYS A O 1
ATOM 769 N N . LYS A 1 93 ? 0.227 -19.617 6.063 1.00 50.19 93 LYS A N 1
ATOM 770 C CA . LYS A 1 93 ? -1.240 -19.862 5.971 1.00 50.19 93 LYS A CA 1
ATOM 771 C C . LYS A 1 93 ? -1.711 -20.680 4.749 1.00 50.19 93 LYS A C 1
ATOM 773 O O . LYS A 1 93 ? -2.879 -21.049 4.688 1.00 50.19 93 LYS A O 1
ATOM 778 N N . ILE A 1 94 ? -0.829 -21.012 3.801 1.00 46.50 94 ILE A N 1
ATOM 779 C CA . ILE A 1 94 ? -1.217 -21.606 2.499 1.00 46.50 94 ILE A CA 1
ATOM 780 C C . ILE A 1 94 ? -1.699 -23.074 2.595 1.00 46.50 94 ILE A C 1
ATOM 782 O O . ILE A 1 94 ? -2.463 -23.522 1.746 1.00 46.50 94 ILE A O 1
ATOM 786 N N . GLN A 1 95 ? -1.330 -23.828 3.639 1.00 43.62 95 GLN A N 1
ATOM 787 C CA . GLN A 1 95 ? -1.693 -25.255 3.750 1.00 43.62 95 GLN A CA 1
ATOM 788 C C . GLN A 1 95 ? -3.121 -25.536 4.263 1.00 43.62 95 GLN A C 1
ATOM 790 O O . GLN A 1 95 ? -3.564 -26.679 4.201 1.00 43.62 95 GLN A O 1
ATOM 795 N N . ILE A 1 96 ? -3.854 -24.535 4.767 1.00 39.19 96 ILE A N 1
ATOM 796 C CA . ILE A 1 96 ? -5.125 -24.760 5.493 1.00 39.19 96 ILE A CA 1
ATOM 797 C C . ILE A 1 96 ? -6.372 -24.608 4.595 1.00 39.19 96 ILE A C 1
ATOM 799 O O . ILE A 1 96 ? -7.430 -25.132 4.926 1.00 39.19 96 ILE A O 1
ATOM 803 N N . SER A 1 97 ? -6.265 -23.967 3.425 1.00 39.28 97 SER A N 1
ATOM 804 C CA . SER A 1 97 ? -7.400 -23.734 2.509 1.00 39.28 97 SER A CA 1
ATOM 805 C C . SER A 1 97 ? -7.490 -24.701 1.316 1.00 39.28 97 SER A C 1
ATOM 807 O O . SER A 1 97 ? -8.294 -24.471 0.418 1.00 39.28 97 SER A O 1
ATOM 809 N N . LEU A 1 98 ? -6.675 -25.764 1.281 1.00 41.12 98 LEU A N 1
ATOM 810 C CA . LEU A 1 98 ? -6.649 -26.764 0.194 1.00 41.12 98 LEU A CA 1
ATOM 811 C C . LEU A 1 98 ? -6.877 -28.213 0.667 1.00 41.12 98 LEU A C 1
ATOM 813 O O . LEU A 1 98 ? -6.692 -29.148 -0.106 1.00 41.12 98 LEU A O 1
ATOM 817 N N . SER A 1 99 ? -7.302 -28.414 1.918 1.00 37.09 99 SER A N 1
ATOM 818 C CA . SER A 1 99 ? -7.687 -29.732 2.439 1.00 37.09 99 SER A CA 1
ATOM 819 C C . SER A 1 99 ? -8.901 -29.619 3.363 1.00 37.09 99 SER A C 1
ATOM 821 O O . SER A 1 99 ? -8.782 -29.575 4.584 1.00 37.09 99 SER A O 1
ATOM 823 N N . SER A 1 100 ? -10.086 -29.546 2.757 1.00 38.94 100 SER A N 1
ATOM 824 C CA . SER A 1 100 ? -11.376 -29.643 3.453 1.00 38.94 100 SER A CA 1
ATOM 825 C C . SER A 1 100 ? -12.336 -30.550 2.680 1.00 38.94 100 SER A C 1
ATOM 827 O O . SER A 1 100 ? -13.508 -30.224 2.518 1.00 38.94 100 SER A O 1
ATOM 829 N N . ASP A 1 101 ? -11.827 -31.681 2.178 1.00 34.22 101 ASP A N 1
ATOM 830 C CA . ASP A 1 101 ? -12.654 -32.662 1.469 1.00 34.22 101 ASP A CA 1
ATOM 831 C C . ASP A 1 101 ? -12.153 -34.108 1.658 1.00 34.22 101 ASP A C 1
ATOM 833 O O . ASP A 1 101 ? -11.692 -34.779 0.734 1.00 34.22 101 ASP A O 1
ATOM 837 N N . ARG A 1 102 ? -12.207 -34.587 2.912 1.00 26.61 102 ARG A N 1
ATOM 838 C CA . ARG A 1 102 ? -12.408 -36.014 3.232 1.00 26.61 102 ARG A CA 1
ATOM 839 C C . ARG A 1 102 ? -12.780 -36.235 4.696 1.00 26.61 102 ARG A C 1
ATOM 841 O O . ARG A 1 102 ? -11.944 -36.158 5.591 1.00 26.61 102 ARG A O 1
ATOM 848 N N . THR A 1 103 ? -14.032 -36.606 4.925 1.00 23.83 103 THR A N 1
ATOM 849 C CA . THR A 1 103 ? -14.463 -37.273 6.155 1.00 23.83 103 THR A CA 1
ATOM 850 C C . THR A 1 103 ? -14.062 -38.749 6.128 1.00 23.83 103 THR A C 1
ATOM 852 O O . THR A 1 103 ? -14.425 -39.481 5.204 1.00 23.83 103 THR A O 1
ATOM 855 N N . GLN A 1 104 ? -13.383 -39.217 7.180 1.00 33.09 104 GLN A N 1
ATOM 856 C CA . GLN A 1 104 ? -13.683 -40.530 7.761 1.00 33.09 104 GLN A CA 1
ATOM 857 C C . GLN A 1 104 ? -13.144 -40.690 9.186 1.00 33.09 104 GLN A C 1
ATOM 859 O O . GLN A 1 104 ? -12.064 -40.222 9.534 1.00 33.09 104 GLN A O 1
ATOM 864 N N . THR A 1 105 ? -13.962 -41.341 10.002 1.00 20.33 105 THR A N 1
ATOM 865 C CA . THR A 1 105 ? -13.823 -41.544 11.446 1.00 20.33 105 THR A CA 1
ATOM 866 C C . THR A 1 105 ? -13.055 -42.829 11.756 1.00 20.33 105 THR A C 1
ATOM 868 O O . THR A 1 105 ? -13.413 -43.853 11.181 1.00 20.33 105 THR A O 1
ATOM 871 N N . LEU A 1 106 ? -12.145 -42.831 12.747 1.00 22.66 106 LEU A N 1
ATOM 872 C CA . LEU A 1 106 ? -12.100 -43.892 13.776 1.00 22.66 106 LEU A CA 1
ATOM 873 C C . LEU A 1 106 ? -11.199 -43.562 14.991 1.00 22.66 106 LEU A C 1
ATOM 875 O O . LEU A 1 106 ? -10.081 -43.101 14.820 1.00 22.66 106 LEU A O 1
ATOM 879 N N . SER A 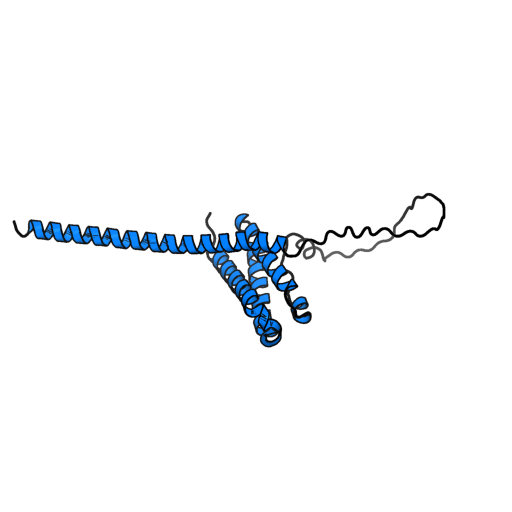1 107 ? -11.722 -43.867 16.188 1.00 23.52 107 SER A N 1
ATOM 880 C CA . SER A 1 107 ? -11.083 -44.378 17.427 1.00 23.52 107 SER A CA 1
ATOM 881 C C . SER A 1 107 ? -9.660 -43.966 17.882 1.00 23.52 107 SER A C 1
ATOM 883 O O . SER A 1 107 ? -8.680 -44.143 17.171 1.00 23.52 107 SER A O 1
ATOM 885 N N . SER A 1 108 ? -9.587 -43.598 19.173 1.00 24.22 108 SER A N 1
ATOM 886 C CA . SER A 1 108 ? -8.640 -43.997 20.249 1.00 24.22 108 SER A CA 1
ATOM 887 C C . SER A 1 108 ? -7.415 -44.875 19.906 1.00 24.22 108 SER A C 1
ATOM 889 O O . SER A 1 108 ? -7.568 -45.840 19.160 1.00 24.22 108 SER A O 1
ATOM 891 N N . SER A 1 109 ? -6.233 -44.743 20.533 1.00 25.62 109 SER A N 1
ATOM 892 C CA . SER A 1 109 ? -5.694 -43.813 21.567 1.00 25.62 109 SER A CA 1
ATOM 893 C C . SER A 1 109 ? -4.138 -44.016 21.643 1.00 25.62 109 SER A C 1
ATOM 895 O O . SER A 1 109 ? -3.578 -44.363 20.607 1.00 25.62 109 SER A O 1
ATOM 897 N N . ASP A 1 110 ? -3.304 -43.812 22.684 1.00 27.19 110 ASP A N 1
ATOM 898 C CA . ASP A 1 110 ? -3.443 -43.512 24.128 1.00 27.19 110 ASP A CA 1
ATOM 899 C C . ASP A 1 110 ? -2.129 -42.949 24.754 1.00 27.19 110 ASP A C 1
ATOM 901 O O . ASP A 1 110 ? -1.136 -42.745 24.052 1.00 27.19 110 ASP A O 1
ATOM 905 N N . ILE A 1 111 ? -2.112 -42.704 26.073 1.00 32.88 111 ILE A N 1
ATOM 906 C CA . ILE A 1 111 ? -0.977 -42.192 26.876 1.00 32.88 111 ILE A CA 1
ATOM 907 C C . ILE A 1 111 ? -0.186 -43.327 27.564 1.00 32.88 111 ILE A C 1
ATOM 909 O O . ILE A 1 111 ? -0.780 -44.263 28.098 1.00 32.88 111 ILE A O 1
ATOM 913 N N . PRO A 1 112 ? 1.146 -43.176 27.710 1.00 28.03 112 PRO A N 1
ATOM 914 C CA . PRO A 1 112 ? 1.837 -43.651 28.913 1.00 28.03 112 PRO A CA 1
ATOM 915 C C . PRO A 1 112 ? 2.631 -42.537 29.630 1.00 28.03 112 PRO A C 1
ATOM 917 O O . PRO A 1 112 ? 3.489 -41.876 29.046 1.00 28.03 112 PRO A O 1
ATOM 920 N N . VAL A 1 113 ? 2.378 -42.366 30.932 1.00 26.59 113 VAL A N 1
ATOM 921 C CA . VAL A 1 113 ? 3.150 -41.496 31.841 1.00 26.59 113 VAL A CA 1
ATOM 922 C C . VAL A 1 113 ? 4.242 -42.302 32.547 1.00 26.59 113 VAL A C 1
ATOM 924 O O . VAL A 1 113 ? 3.999 -43.423 32.988 1.00 26.59 113 VAL A O 1
ATOM 927 N N . SER A 1 114 ? 5.415 -41.696 32.741 1.00 24.30 114 SER A N 1
ATOM 928 C CA . SER A 1 114 ? 6.423 -42.141 33.711 1.00 24.30 114 SER A CA 1
ATOM 929 C C . SER A 1 114 ? 7.245 -40.935 34.207 1.00 24.30 114 SER A C 1
ATOM 931 O O . SER A 1 114 ? 7.592 -40.079 33.400 1.00 24.30 114 SER A O 1
ATOM 933 N N . GLY A 1 115 ? 7.578 -40.773 35.493 1.00 23.61 115 GLY A N 1
ATOM 934 C CA . GLY A 1 115 ? 7.157 -41.588 36.638 1.00 23.61 115 GLY A CA 1
ATOM 935 C C . GLY A 1 115 ? 8.186 -41.673 37.771 1.00 23.61 115 GLY A C 1
ATOM 936 O O . GLY A 1 115 ? 8.794 -42.724 37.941 1.00 23.61 115 GLY A O 1
ATOM 937 N N . SER A 1 116 ? 8.353 -40.624 38.591 1.00 26.48 116 SER A N 1
ATOM 938 C CA . SER A 1 116 ? 9.016 -40.773 39.901 1.00 26.48 116 SER A CA 1
ATOM 939 C C . SER A 1 116 ? 8.529 -39.791 40.973 1.00 26.48 116 SER A C 1
ATOM 941 O O . SER A 1 116 ? 8.227 -38.632 40.707 1.00 26.48 116 SER A O 1
ATOM 943 N N . LYS A 1 117 ? 8.514 -40.329 42.192 1.00 24.55 117 LYS A N 1
ATOM 944 C CA . LYS A 1 117 ? 8.338 -39.741 43.532 1.00 24.55 117 LYS A CA 1
ATOM 945 C C . LYS A 1 117 ? 9.662 -39.143 44.045 1.00 24.55 117 LYS A C 1
ATOM 947 O O . LYS A 1 117 ? 10.696 -39.432 43.446 1.00 24.55 117 LYS A O 1
ATOM 952 N N . ASP A 1 118 ? 9.775 -38.405 45.156 1.00 26.02 118 ASP A N 1
ATOM 953 C CA . ASP A 1 118 ? 8.850 -37.695 46.075 1.00 26.02 118 ASP A CA 1
ATOM 954 C C . ASP A 1 118 ? 9.722 -36.724 46.915 1.00 26.02 118 ASP A C 1
ATOM 956 O O . ASP A 1 118 ? 10.857 -37.091 47.227 1.00 26.02 118 ASP A O 1
ATOM 960 N N . LYS A 1 119 ? 9.193 -35.569 47.369 1.00 24.08 119 LYS A N 1
ATOM 961 C CA . LYS A 1 119 ? 9.196 -35.097 48.787 1.00 24.08 119 LYS A CA 1
ATOM 962 C C . LYS A 1 119 ? 8.878 -33.602 48.964 1.00 24.08 119 LYS A C 1
ATOM 964 O O . LYS A 1 119 ? 9.118 -32.779 48.091 1.00 24.08 119 LYS A O 1
ATOM 969 N N . ILE A 1 120 ? 8.346 -33.286 50.147 1.00 25.77 120 ILE A N 1
ATOM 970 C CA . ILE A 1 120 ? 7.892 -31.963 50.603 1.00 25.77 120 ILE A CA 1
ATOM 971 C C . ILE A 1 120 ? 8.953 -31.309 51.502 1.00 25.77 120 ILE A C 1
ATOM 973 O O . ILE A 1 120 ? 9.497 -31.981 52.378 1.00 25.77 120 ILE A O 1
ATOM 977 N N . SER A 1 121 ? 9.151 -29.994 51.367 1.00 22.70 121 SER A N 1
ATOM 978 C CA . SER A 1 121 ? 9.463 -29.099 52.494 1.00 22.70 121 SER A CA 1
ATOM 979 C C . SER A 1 121 ? 9.050 -27.660 52.162 1.00 22.70 121 SER A C 1
ATOM 981 O O . SER A 1 121 ? 9.226 -27.220 51.028 1.00 22.70 121 SER A O 1
ATOM 983 N N . THR A 1 122 ? 8.499 -26.933 53.134 1.00 24.88 122 THR A N 1
ATOM 984 C CA . THR A 1 122 ? 8.049 -25.535 53.003 1.00 24.88 122 THR A CA 1
ATOM 985 C C . THR A 1 122 ? 8.961 -24.580 53.768 1.00 24.88 122 THR A C 1
ATOM 987 O O . THR A 1 122 ? 9.147 -24.763 54.970 1.00 24.88 122 THR A O 1
ATOM 990 N N . SER A 1 123 ? 9.430 -23.517 53.115 1.00 26.94 123 SER A N 1
ATOM 991 C CA . SER A 1 123 ? 9.946 -22.302 53.766 1.00 26.94 123 SER A CA 1
ATOM 992 C C . SER A 1 123 ? 10.011 -21.148 52.762 1.00 26.94 123 SER A C 1
ATOM 994 O O . SER A 1 123 ? 10.531 -21.332 51.663 1.00 26.94 123 SER A O 1
ATOM 996 N N . GLU A 1 124 ? 9.507 -19.976 53.138 1.00 29.06 124 GLU A N 1
ATOM 997 C CA . GLU A 1 124 ? 9.536 -18.751 52.327 1.00 29.06 124 GLU A CA 1
ATOM 998 C C . GLU A 1 124 ? 10.895 -18.037 52.440 1.00 29.06 124 GLU A C 1
ATOM 1000 O O . GLU A 1 124 ? 11.488 -17.998 53.518 1.00 29.06 124 GLU A O 1
ATOM 1005 N N . THR A 1 125 ? 11.383 -17.431 51.352 1.00 22.72 125 THR A N 1
ATOM 1006 C CA . THR A 1 125 ? 12.370 -16.330 51.361 1.00 22.72 125 THR A CA 1
ATOM 1007 C C . THR A 1 125 ? 12.275 -15.571 50.033 1.00 22.72 125 THR A C 1
ATOM 1009 O O . THR A 1 125 ? 12.249 -16.198 48.974 1.00 22.72 125 THR A O 1
ATOM 1012 N N . ASP A 1 126 ? 12.239 -14.239 50.074 1.00 36.09 126 ASP A N 1
ATOM 1013 C CA . ASP A 1 126 ? 12.163 -13.380 48.888 1.00 36.09 126 ASP A CA 1
ATOM 1014 C C . ASP A 1 126 ? 13.449 -13.383 48.039 1.00 36.09 126 ASP A C 1
ATOM 1016 O O . ASP A 1 126 ? 14.518 -13.008 48.524 1.00 36.09 126 ASP A O 1
ATOM 1020 N N . VAL A 1 127 ? 13.325 -13.673 46.737 1.00 29.11 127 VAL A N 1
ATOM 1021 C CA . VAL A 1 127 ? 14.241 -13.187 45.685 1.00 29.11 127 VAL A CA 1
ATOM 1022 C C . VAL A 1 127 ? 13.430 -12.863 44.425 1.00 29.11 127 VAL A C 1
ATOM 1024 O O . VAL A 1 127 ? 12.604 -13.659 43.982 1.00 29.11 127 VAL A O 1
ATOM 1027 N N . SER A 1 128 ? 13.669 -11.690 43.832 1.00 43.19 128 SER A N 1
ATOM 1028 C CA . SER A 1 128 ? 13.002 -11.241 42.603 1.00 43.19 128 SER A CA 1
ATOM 1029 C C . SER A 1 128 ? 13.738 -11.691 41.338 1.00 43.19 128 SER A C 1
ATOM 1031 O O . SER A 1 128 ? 14.606 -10.964 40.859 1.00 43.19 128 SER A O 1
ATOM 1033 N N . ASP A 1 129 ? 13.318 -12.798 40.723 1.00 29.53 129 ASP A N 1
ATOM 1034 C CA . ASP A 1 129 ? 13.737 -13.181 39.362 1.00 29.53 129 ASP A CA 1
ATOM 1035 C C . ASP A 1 129 ? 12.668 -12.820 38.317 1.00 29.53 129 ASP A C 1
ATOM 1037 O O . ASP A 1 129 ? 12.001 -13.658 37.711 1.00 29.53 129 ASP A O 1
ATOM 1041 N N . SER A 1 130 ? 12.509 -11.514 38.086 1.00 36.94 130 SER A N 1
ATOM 1042 C CA . SER A 1 130 ? 11.676 -10.967 37.007 1.00 36.94 130 SER A CA 1
ATOM 1043 C C . SER A 1 130 ? 12.447 -10.891 35.676 1.00 36.94 130 SER A C 1
ATOM 1045 O O . SER A 1 130 ? 12.394 -9.861 34.994 1.00 36.94 130 SER A O 1
ATOM 1047 N N . ASP A 1 131 ? 13.144 -11.959 35.266 1.00 36.47 131 ASP A N 1
ATOM 1048 C CA . ASP A 1 131 ? 13.834 -12.003 33.962 1.00 36.47 131 ASP A CA 1
ATOM 1049 C C . ASP A 1 131 ? 12.864 -12.278 32.796 1.00 36.47 131 ASP A C 1
ATOM 1051 O O . ASP A 1 131 ? 12.963 -13.230 32.023 1.00 36.47 131 ASP A O 1
ATOM 1055 N N . SER A 1 132 ? 11.883 -11.386 32.674 1.00 34.06 132 SER A N 1
ATOM 1056 C CA . SER A 1 132 ? 11.198 -11.132 31.417 1.00 34.06 132 SER A CA 1
ATOM 1057 C C . SER A 1 132 ? 11.838 -9.902 30.785 1.00 34.06 132 SER A C 1
ATOM 1059 O O . SER A 1 132 ? 11.373 -8.771 30.944 1.00 34.06 132 SER A O 1
ATOM 1061 N N . THR A 1 133 ? 12.926 -10.124 30.043 1.00 36.19 133 THR A N 1
ATOM 1062 C CA . THR A 1 133 ? 13.522 -9.104 29.169 1.00 36.19 133 THR A CA 1
ATOM 1063 C C . THR A 1 133 ? 12.542 -8.758 28.037 1.00 36.19 133 THR A C 1
ATOM 1065 O O . THR A 1 133 ? 12.622 -9.237 26.905 1.00 36.19 133 THR A O 1
ATOM 1068 N N . SER A 1 134 ? 11.563 -7.917 28.375 1.00 39.31 134 SER A N 1
ATOM 1069 C CA . SER A 1 134 ? 10.617 -7.309 27.448 1.00 39.31 134 SER A CA 1
ATOM 1070 C C . SER A 1 134 ? 11.399 -6.498 26.407 1.00 39.31 134 SER A C 1
ATOM 1072 O O . SER A 1 134 ? 12.253 -5.688 26.785 1.00 39.31 134 SER A O 1
ATOM 1074 N N . PRO A 1 135 ? 11.165 -6.696 25.096 1.00 36.44 135 PRO A N 1
ATOM 1075 C CA . PRO A 1 135 ? 11.949 -6.038 24.061 1.00 36.44 135 PRO A CA 1
ATOM 1076 C C . PRO A 1 135 ? 11.698 -4.527 24.099 1.00 36.44 135 PRO A C 1
ATOM 1078 O O . PRO A 1 135 ? 10.645 -4.044 23.682 1.00 36.44 135 PRO A O 1
ATOM 1081 N N . ASN A 1 136 ? 12.682 -3.780 24.609 1.00 47.56 136 ASN A N 1
ATOM 1082 C CA . ASN A 1 136 ? 12.570 -2.347 24.872 1.00 47.56 136 ASN A CA 1
ATOM 1083 C C . ASN A 1 136 ? 12.045 -1.572 23.650 1.00 47.56 136 ASN A C 1
ATOM 1085 O O . ASN A 1 136 ? 12.740 -1.407 22.641 1.00 47.56 136 ASN A O 1
ATOM 1089 N N . SER A 1 137 ? 10.824 -1.039 23.797 1.00 54.84 137 SER A N 1
ATOM 1090 C CA . SER A 1 137 ? 9.969 -0.404 22.771 1.00 54.84 137 SER A CA 1
ATOM 1091 C C . SER A 1 137 ? 10.541 0.887 22.142 1.00 54.84 137 SER A C 1
ATOM 1093 O O . SER A 1 137 ? 9.864 1.618 21.42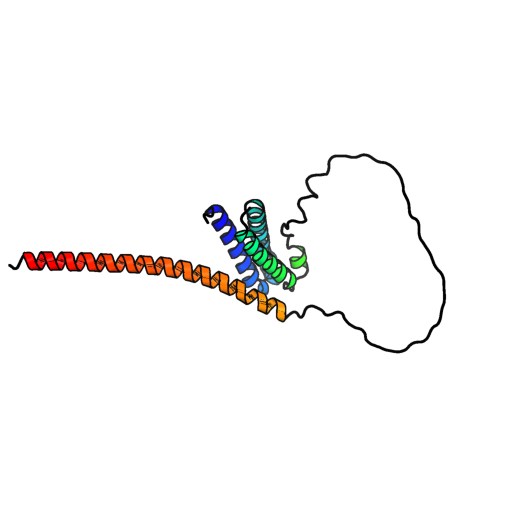3 1.00 54.84 137 SER A O 1
ATOM 1095 N N . SER A 1 138 ? 11.809 1.195 22.408 1.00 53.34 138 SER A N 1
ATOM 1096 C CA . SER A 1 138 ? 12.574 2.328 21.880 1.00 53.34 138 SER A CA 1
ATOM 1097 C C . SER A 1 138 ? 13.669 1.913 20.887 1.00 53.34 138 SER A C 1
ATOM 1099 O O . SER A 1 138 ? 14.010 2.693 19.997 1.00 53.34 138 SER A O 1
ATOM 1101 N N . ILE A 1 139 ? 14.210 0.693 21.002 1.00 52.28 139 ILE A N 1
ATOM 1102 C CA . ILE A 1 139 ? 15.356 0.227 20.201 1.00 52.28 139 ILE A CA 1
ATOM 1103 C C . ILE A 1 139 ? 14.897 -0.198 18.799 1.00 52.28 139 ILE A C 1
ATOM 1105 O O . ILE A 1 139 ? 15.477 0.219 17.796 1.00 52.28 139 ILE A O 1
ATOM 1109 N N . LEU A 1 140 ? 13.812 -0.972 18.721 1.00 48.38 140 LEU A N 1
ATOM 1110 C CA . LEU A 1 140 ? 13.306 -1.562 17.475 1.00 48.38 140 LEU A CA 1
ATOM 1111 C C . LEU A 1 140 ? 12.823 -0.489 16.477 1.00 48.38 140 LEU A C 1
ATOM 1113 O O . LEU A 1 140 ? 13.192 -0.511 15.304 1.00 48.38 140 LEU A O 1
ATOM 1117 N N . ASN A 1 141 ? 12.112 0.532 16.967 1.00 56.62 141 ASN A N 1
ATOM 1118 C CA . ASN A 1 141 ? 11.627 1.670 16.170 1.00 56.62 141 ASN A CA 1
ATOM 1119 C C . ASN A 1 141 ? 12.782 2.440 15.501 1.00 56.62 141 ASN A C 1
ATOM 1121 O O . ASN A 1 141 ? 12.660 2.931 14.376 1.00 56.62 141 ASN A O 1
ATOM 1125 N N . LYS A 1 142 ? 13.919 2.547 16.203 1.00 56.25 142 LYS A N 1
ATOM 1126 C CA . LYS A 1 142 ? 15.116 3.260 15.741 1.00 56.25 142 LYS A CA 1
ATOM 1127 C C . LYS A 1 142 ? 15.837 2.500 14.624 1.00 56.25 142 LYS A C 1
ATOM 1129 O O . LYS A 1 142 ? 16.424 3.133 13.752 1.00 56.25 142 LYS A O 1
ATOM 1134 N N . LEU A 1 143 ? 15.753 1.167 14.625 1.00 52.94 143 LEU A N 1
ATOM 1135 C CA . LEU A 1 143 ? 16.372 0.303 13.618 1.00 52.94 143 LEU A CA 1
ATOM 1136 C C . LEU A 1 143 ? 15.591 0.237 12.296 1.00 52.94 143 LEU A C 1
ATOM 1138 O O . LEU A 1 143 ? 16.224 0.006 11.270 1.00 52.94 143 LEU A O 1
ATOM 1142 N N . LEU A 1 144 ? 14.268 0.472 12.284 1.00 53.47 144 LEU A N 1
ATOM 1143 C CA . LEU A 1 144 ? 13.456 0.418 11.050 1.00 53.47 144 LEU A CA 1
ATOM 1144 C C . LEU A 1 144 ? 13.127 1.778 10.408 1.00 53.47 144 LEU A C 1
ATOM 1146 O O . LEU A 1 144 ? 12.962 1.845 9.191 1.00 53.47 144 LEU A O 1
ATOM 1150 N N . SER A 1 145 ? 13.144 2.880 11.165 1.00 56.94 145 SER A N 1
ATOM 1151 C CA . SER A 1 145 ? 13.025 4.229 10.578 1.00 56.94 145 SER A CA 1
ATOM 1152 C C . SER A 1 145 ? 14.168 4.542 9.591 1.00 56.94 145 SER A C 1
ATOM 1154 O O . SER A 1 145 ? 13.962 5.168 8.548 1.00 56.94 145 SER A O 1
ATOM 1156 N N . ILE A 1 146 ? 15.375 4.034 9.871 1.00 58.16 146 ILE A N 1
ATOM 1157 C CA . ILE A 1 146 ? 16.568 4.209 9.026 1.00 58.16 146 ILE A CA 1
ATOM 1158 C C . ILE A 1 146 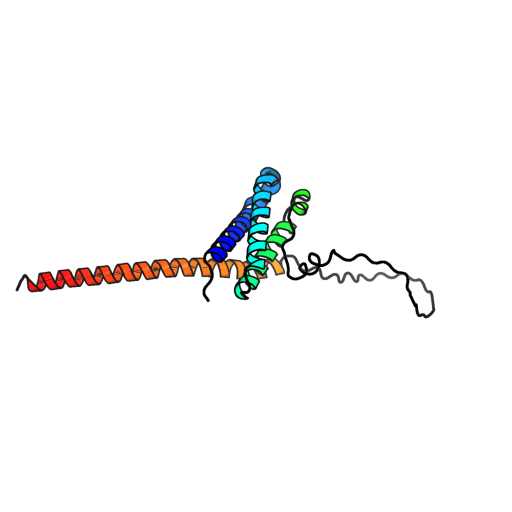? 16.402 3.546 7.639 1.00 58.16 146 ILE A C 1
ATOM 1160 O O . ILE A 1 146 ? 16.483 4.267 6.647 1.00 58.16 146 ILE A O 1
ATOM 1164 N N . PRO A 1 147 ? 16.127 2.232 7.496 1.00 66.00 147 PRO A N 1
ATOM 1165 C CA . PRO A 1 147 ? 15.932 1.619 6.180 1.00 66.00 147 PRO A CA 1
ATOM 1166 C C . PRO A 1 147 ? 14.705 2.159 5.429 1.00 66.00 147 PRO A C 1
ATOM 1168 O O . PRO A 1 147 ? 14.774 2.285 4.207 1.00 66.00 147 PRO A O 1
ATOM 1171 N N . LEU A 1 148 ? 13.619 2.542 6.116 1.00 63.69 148 LEU A N 1
ATOM 1172 C CA . LEU A 1 148 ? 12.441 3.126 5.459 1.00 63.69 148 LEU A CA 1
ATOM 1173 C C . LEU A 1 148 ? 12.758 4.501 4.840 1.00 63.69 148 LEU A C 1
ATOM 1175 O O . LEU A 1 148 ? 12.443 4.754 3.674 1.00 63.69 148 LEU A O 1
ATOM 1179 N N . THR A 1 149 ? 13.451 5.372 5.581 1.00 71.00 149 THR A N 1
ATOM 1180 C CA . THR A 1 149 ? 13.917 6.671 5.059 1.00 71.00 149 THR A CA 1
ATOM 1181 C C . THR A 1 149 ? 15.011 6.517 3.998 1.00 71.00 149 THR A C 1
ATOM 1183 O O . THR A 1 149 ? 15.025 7.275 3.025 1.00 71.00 149 THR A O 1
ATOM 1186 N N . PHE A 1 150 ? 15.874 5.503 4.104 1.00 70.94 150 PHE A N 1
ATOM 1187 C CA . PHE A 1 150 ? 16.872 5.168 3.083 1.00 70.94 150 PHE A CA 1
ATOM 1188 C C . PHE A 1 150 ? 16.223 4.709 1.763 1.00 70.94 150 PHE A C 1
ATOM 1190 O O . PHE A 1 150 ? 16.608 5.168 0.689 1.00 70.94 150 PHE A O 1
ATOM 1197 N N . PHE A 1 151 ? 15.174 3.883 1.819 1.00 72.38 151 PHE A N 1
ATOM 1198 C CA . PHE A 1 151 ? 14.429 3.460 0.628 1.00 72.38 151 PHE A CA 1
ATOM 1199 C C . PHE A 1 151 ? 13.695 4.636 -0.040 1.00 72.38 151 PHE A C 1
ATOM 1201 O O . PHE A 1 151 ? 13.794 4.825 -1.255 1.00 72.38 151 PHE A O 1
ATOM 1208 N N . ALA A 1 152 ? 13.033 5.486 0.754 1.00 74.00 152 ALA A N 1
ATOM 1209 C CA . ALA A 1 152 ? 12.366 6.690 0.257 1.00 74.00 152 ALA A CA 1
ATOM 1210 C C . ALA A 1 152 ? 13.350 7.682 -0.395 1.00 74.00 152 ALA A C 1
ATOM 1212 O O . ALA A 1 152 ? 13.075 8.207 -1.476 1.00 74.00 152 ALA A O 1
ATOM 1213 N N . THR A 1 153 ? 14.516 7.907 0.219 1.00 78.69 153 THR A N 1
ATOM 1214 C CA . THR A 1 153 ? 15.553 8.792 -0.340 1.00 78.69 153 THR A CA 1
ATOM 1215 C C . THR A 1 153 ? 16.202 8.219 -1.597 1.00 78.69 153 THR A C 1
ATOM 1217 O O . THR A 1 153 ? 16.422 8.984 -2.533 1.00 78.69 153 THR A O 1
ATOM 1220 N N . ILE A 1 154 ? 16.421 6.901 -1.697 1.00 84.06 154 ILE A N 1
ATOM 1221 C CA . ILE A 1 154 ? 16.886 6.254 -2.938 1.00 84.06 154 ILE A CA 1
ATOM 1222 C C . ILE A 1 154 ? 15.880 6.444 -4.081 1.00 84.06 154 ILE A C 1
ATOM 1224 O O . ILE A 1 154 ? 16.282 6.810 -5.187 1.00 84.06 154 ILE A O 1
ATOM 1228 N N . ILE A 1 155 ? 14.580 6.245 -3.834 1.00 81.31 155 ILE A N 1
ATOM 1229 C CA . ILE A 1 155 ? 13.539 6.445 -4.858 1.00 81.31 155 ILE A CA 1
ATOM 1230 C C . ILE A 1 155 ? 13.494 7.911 -5.304 1.00 81.31 155 ILE A C 1
ATOM 1232 O O . ILE A 1 155 ? 13.526 8.194 -6.505 1.00 81.31 155 ILE A O 1
ATOM 1236 N N . LEU A 1 156 ? 13.472 8.850 -4.353 1.00 82.69 156 LEU A N 1
ATOM 1237 C CA . LEU A 1 156 ? 13.404 10.280 -4.652 1.00 82.69 156 LEU A CA 1
ATOM 1238 C C . LEU A 1 156 ? 14.658 10.765 -5.402 1.00 82.69 156 LEU A C 1
ATOM 1240 O O . LEU A 1 156 ? 14.541 11.496 -6.387 1.00 82.69 156 LEU A O 1
ATOM 1244 N N . LEU A 1 157 ? 15.844 10.295 -4.999 1.00 81.25 157 LEU A N 1
ATOM 1245 C CA . LEU A 1 157 ? 17.115 10.570 -5.672 1.00 81.25 157 LEU A CA 1
ATOM 1246 C C . LEU A 1 157 ? 17.159 9.960 -7.078 1.00 81.25 157 LEU A C 1
ATOM 1248 O O . LEU A 1 157 ? 17.615 10.624 -8.003 1.00 81.25 157 LEU A O 1
ATOM 1252 N N . GLY A 1 158 ? 16.647 8.742 -7.275 1.00 84.75 158 GLY A N 1
ATOM 1253 C CA . GLY A 1 158 ? 16.567 8.101 -8.591 1.00 84.75 158 GLY A CA 1
ATOM 1254 C C . GLY A 1 158 ? 15.672 8.865 -9.573 1.00 84.75 158 GLY A C 1
ATOM 1255 O O . GLY A 1 158 ? 16.042 9.050 -10.737 1.00 84.75 158 GLY A O 1
ATOM 1256 N N . ILE A 1 159 ? 14.530 9.376 -9.100 1.00 81.00 159 ILE A N 1
ATOM 1257 C CA . ILE A 1 159 ? 13.631 10.233 -9.889 1.00 81.00 159 ILE A CA 1
ATOM 1258 C C . ILE A 1 159 ? 14.312 11.575 -10.200 1.00 81.00 159 ILE A C 1
ATOM 1260 O O . ILE A 1 159 ? 14.394 11.962 -11.367 1.00 81.00 159 ILE A O 1
ATOM 1264 N N . ALA A 1 160 ? 14.864 12.254 -9.188 1.00 83.50 160 ALA A N 1
ATOM 1265 C CA . ALA A 1 160 ? 15.548 13.538 -9.355 1.00 83.50 160 ALA A CA 1
ATOM 1266 C C . ALA A 1 160 ? 16.759 13.439 -10.301 1.00 83.50 160 ALA A C 1
ATOM 1268 O O . ALA A 1 160 ? 16.921 14.276 -11.191 1.00 83.50 160 ALA A O 1
ATOM 1269 N N . TYR A 1 161 ? 17.566 12.382 -10.175 1.00 86.75 161 TYR A N 1
ATOM 1270 C CA . TYR A 1 161 ? 18.697 12.090 -11.056 1.00 86.75 161 TYR A CA 1
ATOM 1271 C C . TYR A 1 161 ? 18.246 11.869 -12.505 1.00 86.75 161 TYR A C 1
ATOM 1273 O O . TYR A 1 161 ? 18.823 12.452 -13.424 1.00 86.75 161 TYR A O 1
ATOM 1281 N N . LYS A 1 162 ? 17.176 11.093 -12.728 1.00 84.44 162 LYS A N 1
ATOM 1282 C CA . LYS A 1 162 ? 16.621 10.849 -14.070 1.00 84.44 162 LYS A CA 1
ATOM 1283 C C . LYS A 1 162 ? 16.101 12.137 -14.723 1.00 84.44 162 LYS A C 1
ATOM 1285 O O . LYS A 1 162 ? 16.344 12.346 -15.913 1.00 84.44 162 LYS A O 1
ATOM 1290 N N . CYS A 1 163 ? 15.450 13.013 -13.956 1.00 77.75 163 CYS A N 1
ATOM 1291 C CA . CYS A 1 163 ? 15.013 14.332 -14.422 1.00 77.75 163 CYS A CA 1
ATOM 1292 C C . CYS A 1 163 ? 16.202 15.257 -14.737 1.00 77.75 163 CYS A C 1
ATOM 1294 O O . CYS A 1 163 ? 16.270 15.813 -15.833 1.00 77.75 163 CYS A O 1
ATOM 1296 N N . SER A 1 164 ? 17.181 15.358 -13.835 1.00 81.00 164 SER A N 1
ATOM 1297 C CA . SER A 1 164 ? 18.371 16.205 -14.009 1.00 81.00 164 SER A CA 1
ATOM 1298 C C . SER A 1 164 ? 19.235 15.766 -15.203 1.00 81.00 164 SER A C 1
ATOM 1300 O O . SER A 1 164 ? 19.634 16.584 -16.033 1.00 81.00 164 SER A O 1
ATOM 1302 N N . LEU A 1 165 ? 19.425 14.454 -15.393 1.00 76.62 165 LEU A N 1
ATOM 1303 C CA . LEU A 1 165 ? 20.128 13.892 -16.553 1.00 76.62 165 LEU A CA 1
ATOM 1304 C C . LEU A 1 165 ? 19.400 14.185 -17.882 1.00 76.62 165 LEU A C 1
ATOM 1306 O O . LEU A 1 165 ? 20.040 14.347 -18.926 1.00 76.62 165 LEU A O 1
ATOM 1310 N N . PHE A 1 166 ? 18.066 14.282 -17.860 1.00 74.19 166 PHE A N 1
ATOM 1311 C CA . PHE A 1 166 ? 17.269 14.692 -19.017 1.00 74.19 166 PHE A CA 1
ATOM 1312 C C . PHE A 1 166 ? 17.412 16.194 -19.313 1.00 74.19 166 PHE A C 1
ATOM 1314 O O . PHE A 1 166 ? 17.576 16.576 -20.476 1.00 74.19 166 PHE A O 1
ATOM 1321 N N . GLU A 1 167 ? 17.442 17.051 -18.290 1.00 74.19 167 GLU A N 1
ATOM 1322 C CA . GLU A 1 167 ? 17.723 18.482 -18.467 1.00 74.19 167 GLU A CA 1
ATOM 1323 C C . GLU A 1 167 ? 19.146 18.745 -18.974 1.00 74.19 167 GLU A C 1
ATOM 1325 O O . GLU A 1 167 ? 19.326 19.553 -19.887 1.00 74.19 167 GLU A O 1
ATOM 1330 N N . PHE A 1 168 ? 20.144 17.997 -18.497 1.00 73.25 168 PHE A N 1
ATOM 1331 C CA . PHE A 1 168 ? 21.520 18.102 -18.988 1.00 73.25 168 PHE A CA 1
ATOM 1332 C C . PHE A 1 168 ? 21.620 17.778 -20.493 1.00 73.25 168 PHE A C 1
ATOM 1334 O O . PHE A 1 168 ? 22.252 18.512 -21.258 1.00 73.25 168 PHE A O 1
ATOM 1341 N N . ARG A 1 169 ? 20.908 16.738 -20.960 1.00 72.25 169 ARG A N 1
ATOM 1342 C CA . ARG A 1 169 ? 20.766 16.414 -22.397 1.00 72.25 169 ARG A CA 1
ATOM 1343 C C . ARG A 1 169 ? 20.058 17.529 -23.183 1.00 72.25 169 ARG A C 1
ATOM 1345 O O . ARG A 1 169 ? 20.481 17.874 -24.286 1.00 72.25 169 ARG A O 1
ATOM 1352 N N . LYS A 1 170 ? 19.014 18.133 -22.609 1.00 71.56 170 LYS A N 1
ATOM 1353 C CA . LYS A 1 170 ? 18.280 19.278 -23.182 1.00 71.56 170 LYS A CA 1
ATOM 1354 C C . LYS A 1 170 ? 19.155 20.541 -23.268 1.00 71.56 170 LYS A C 1
ATOM 1356 O O . LYS A 1 170 ? 18.963 21.363 -24.166 1.00 71.56 170 LYS A O 1
ATOM 1361 N N . GLN A 1 171 ? 20.124 20.703 -22.367 1.00 75.50 171 GLN A N 1
ATOM 1362 C CA . GLN A 1 171 ? 21.057 21.832 -22.337 1.00 75.50 171 GLN A CA 1
ATOM 1363 C C . GLN A 1 171 ? 22.208 21.674 -23.343 1.00 75.50 171 GLN A C 1
ATOM 1365 O O . GLN A 1 171 ? 22.503 22.628 -24.068 1.00 75.50 171 GLN A O 1
ATOM 1370 N N . SER A 1 172 ? 22.800 20.481 -23.472 1.00 74.94 172 SER A N 1
ATOM 1371 C CA . SER A 1 172 ? 23.867 20.229 -24.455 1.00 74.94 172 SER A CA 1
ATOM 1372 C C . SER A 1 172 ? 23.367 20.329 -25.903 1.00 74.94 172 SER A C 1
ATOM 1374 O O . SER A 1 172 ? 24.021 20.958 -26.738 1.00 74.94 172 SER A O 1
ATOM 1376 N N . GLN A 1 173 ? 22.154 19.844 -26.199 1.00 81.88 173 GLN A N 1
ATOM 1377 C CA . GLN A 1 173 ? 21.512 20.049 -27.507 1.00 81.88 173 GLN A CA 1
ATOM 1378 C C . GLN A 1 173 ? 21.316 21.541 -27.835 1.00 81.88 173 GLN A C 1
ATOM 1380 O O . GLN A 1 173 ? 21.615 21.974 -28.951 1.00 81.88 173 GLN A O 1
ATOM 1385 N N . LYS A 1 174 ? 20.883 22.361 -26.863 1.00 84.19 174 LYS A N 1
ATOM 1386 C CA . LYS A 1 174 ? 20.756 23.821 -27.041 1.00 84.19 174 LYS A CA 1
ATOM 1387 C C . LYS A 1 174 ? 22.099 24.498 -27.341 1.00 84.19 174 LYS A C 1
ATOM 1389 O O . LYS A 1 174 ? 22.131 25.424 -28.151 1.00 84.19 174 LYS A O 1
ATOM 1394 N N . GLN A 1 175 ? 23.195 24.056 -26.720 1.00 85.06 175 GLN A N 1
ATOM 1395 C CA . GLN A 1 175 ? 24.540 24.565 -27.018 1.00 85.06 175 GLN A CA 1
ATOM 1396 C C . GLN A 1 175 ? 24.989 24.174 -28.436 1.00 85.06 175 GLN A C 1
ATOM 1398 O O . GLN A 1 175 ? 25.433 25.038 -29.192 1.00 85.06 175 GLN A O 1
ATOM 1403 N N . TYR A 1 176 ? 24.780 22.916 -28.839 1.00 87.94 176 TYR A N 1
ATOM 1404 C CA . TYR A 1 176 ? 25.102 22.431 -30.186 1.00 87.94 176 TYR A CA 1
ATOM 1405 C C . TYR A 1 176 ? 24.380 23.221 -31.294 1.00 87.94 176 TYR A C 1
ATOM 1407 O O . TYR A 1 176 ? 25.014 23.618 -32.274 1.00 87.94 176 TYR A O 1
ATOM 1415 N N . LEU A 1 177 ? 23.084 23.528 -31.129 1.00 90.69 177 LEU A N 1
ATOM 1416 C CA . LEU A 1 177 ? 22.357 24.381 -32.083 1.00 90.69 177 LEU A CA 1
ATOM 1417 C C . LEU A 1 177 ? 22.916 25.815 -32.130 1.00 90.69 177 LEU A C 1
ATOM 1419 O O . LEU A 1 177 ? 23.057 26.371 -33.220 1.00 90.69 177 LEU A O 1
ATOM 1423 N N . ARG A 1 178 ? 23.266 26.408 -30.979 1.00 91.69 178 ARG A N 1
ATOM 1424 C CA . ARG A 1 178 ? 23.835 27.769 -30.915 1.00 91.69 178 ARG A CA 1
ATOM 1425 C C . ARG A 1 178 ? 25.169 27.871 -31.654 1.00 91.69 178 ARG A C 1
ATOM 1427 O O . ARG A 1 178 ? 25.335 28.780 -32.466 1.00 91.69 178 ARG A O 1
ATOM 1434 N N . GLU A 1 179 ? 26.082 26.925 -31.442 1.00 94.19 179 GLU A N 1
ATOM 1435 C CA . GLU A 1 179 ? 27.365 26.906 -32.158 1.00 94.19 179 GLU A CA 1
ATOM 1436 C C . GLU A 1 179 ? 27.188 26.601 -33.658 1.00 94.19 179 GLU A C 1
ATOM 1438 O O . GLU A 1 179 ? 27.879 27.200 -34.483 1.00 94.19 179 GLU A O 1
ATOM 1443 N N . LYS A 1 180 ? 26.205 25.776 -34.055 1.00 94.06 180 LYS A N 1
ATOM 1444 C CA . LYS A 1 180 ? 25.840 25.603 -35.476 1.00 94.06 180 LYS A CA 1
ATOM 1445 C C . LYS A 1 180 ? 25.399 26.918 -36.131 1.00 94.06 180 LYS A C 1
ATOM 1447 O O . LYS A 1 180 ? 25.936 27.274 -37.177 1.00 94.06 180 LYS A O 1
ATOM 1452 N N . ILE A 1 181 ? 24.480 27.662 -35.510 1.00 94.38 181 ILE A N 1
ATOM 1453 C CA . ILE A 1 181 ? 23.985 28.954 -36.029 1.00 94.38 181 ILE A CA 1
ATOM 1454 C C . ILE A 1 181 ? 25.123 29.983 -36.124 1.00 94.38 181 ILE A C 1
ATOM 1456 O O . ILE A 1 181 ? 25.268 30.669 -37.135 1.00 94.38 181 ILE A O 1
ATOM 1460 N N . LYS A 1 182 ? 25.976 30.054 -35.098 1.00 94.56 182 LYS A N 1
ATOM 1461 C CA . LYS A 1 182 ? 27.157 30.929 -35.036 1.00 94.56 182 LYS A CA 1
ATOM 1462 C C . LYS A 1 182 ? 28.179 30.612 -36.138 1.00 94.56 182 LYS A C 1
ATOM 1464 O O . LYS A 1 182 ? 28.677 31.533 -36.782 1.00 94.56 182 LYS A O 1
ATOM 1469 N N . ASN A 1 183 ? 28.431 29.330 -36.413 1.00 94.12 183 ASN A N 1
ATOM 1470 C CA . ASN A 1 183 ? 29.307 28.897 -37.506 1.00 94.12 183 ASN A CA 1
ATOM 1471 C C . ASN A 1 183 ? 28.722 29.198 -38.896 1.00 94.12 183 ASN A C 1
ATOM 1473 O O . ASN A 1 183 ? 29.470 29.601 -39.784 1.00 94.12 183 ASN A O 1
ATOM 1477 N N . ILE A 1 184 ? 27.402 29.069 -39.083 1.00 95.38 184 ILE A N 1
ATOM 1478 C CA . ILE A 1 184 ? 26.726 29.488 -40.323 1.00 95.38 184 ILE A CA 1
ATOM 1479 C C . ILE A 1 184 ? 26.869 31.004 -40.512 1.00 95.38 184 ILE A C 1
ATOM 1481 O O . ILE A 1 184 ? 27.336 31.437 -41.561 1.00 95.38 184 ILE A O 1
ATOM 1485 N N . LYS A 1 185 ? 26.584 31.810 -39.479 1.00 93.75 185 LYS A N 1
ATOM 1486 C CA . LYS A 1 185 ? 26.749 33.273 -39.542 1.00 93.75 185 LYS A CA 1
ATOM 1487 C C . LYS A 1 185 ? 28.193 33.685 -39.858 1.00 93.75 185 LYS A C 1
ATOM 1489 O O . LYS A 1 185 ? 28.398 34.603 -40.641 1.00 93.75 185 LYS A O 1
ATOM 1494 N N . LYS A 1 186 ? 29.201 32.983 -39.321 1.00 93.19 186 LYS A N 1
ATOM 1495 C CA . LYS A 1 186 ? 30.616 33.249 -39.643 1.00 93.19 186 LYS A CA 1
ATOM 1496 C C . LYS A 1 186 ? 30.961 32.972 -41.117 1.00 93.19 186 LYS A C 1
ATOM 1498 O O . LYS A 1 186 ? 31.800 33.675 -41.663 1.00 93.19 186 LYS A O 1
ATOM 1503 N N . ARG A 1 187 ? 30.311 31.993 -41.760 1.00 92.25 187 ARG A N 1
ATOM 1504 C CA . ARG A 1 187 ? 30.474 31.674 -43.196 1.00 92.25 187 ARG A CA 1
ATOM 1505 C C . ARG A 1 187 ? 29.707 32.600 -44.147 1.00 92.25 187 ARG A C 1
ATOM 1507 O O . ARG A 1 187 ? 29.870 32.468 -45.348 1.00 92.25 187 ARG A O 1
ATOM 1514 N N . MET A 1 188 ? 28.838 33.465 -43.626 1.00 91.44 188 MET A N 1
ATOM 1515 C CA . MET A 1 188 ? 27.978 34.359 -44.417 1.00 91.44 188 MET A CA 1
ATOM 1516 C C . MET A 1 188 ? 28.459 35.822 -44.388 1.00 91.44 188 MET A C 1
ATOM 1518 O O . MET A 1 188 ? 27.871 36.688 -45.025 1.00 91.44 188 MET A O 1
ATOM 1522 N N . ASN A 1 189 ? 29.520 36.087 -43.622 1.00 86.94 189 ASN A N 1
ATOM 1523 C CA . ASN A 1 189 ? 30.144 37.393 -43.412 1.00 86.94 189 ASN A CA 1
ATOM 1524 C C . ASN A 1 189 ? 31.562 37.452 -44.031 1.00 86.94 189 ASN A C 1
ATOM 1526 O O . ASN A 1 189 ? 32.367 38.286 -43.615 1.00 86.94 189 ASN A O 1
ATOM 1530 N N . HIS A 1 190 ? 31.894 36.522 -44.932 1.00 65.31 190 HIS A N 1
ATOM 1531 C CA . HIS A 1 190 ? 33.226 36.295 -45.498 1.00 65.31 190 HIS A CA 1
ATOM 1532 C C . HIS A 1 190 ? 33.100 35.658 -46.891 1.00 65.31 190 HIS A C 1
ATOM 1534 O O . HIS A 1 190 ? 34.044 35.843 -47.692 1.00 65.31 190 HIS A O 1
#

Foldseek 3Di:
DDDPVVLVVLVVQLVVLLVVLVVCLVVCVPCVPVNLVSLVSNQVSLQVNVVVDPDPVVVVVSVLSLVSSVVSLVSRPDPVSSVSRDDHDDPPPVPPPPDDDDDDDDDDDDDDDDDDDDDDDDDDDDDDPPPPPDPPPPPVVVVSVVVVVVVVCVVVVVVVVVVVVVVVVVVVVVVVVVVVVVVVVVVVVD

Organism: Plasmodium yoelii yoelii (NCBI:txid73239)

InterPro domains:
  IPR006477 Variant antigen yir/bir/cir [PF06022] (1-162)
  IPR006477 Variant antigen yir/bir/cir [TIGR01590] (1-73)